Protein 3V49 (pdb70)

Radius of gyration: 17.81 Å; Cα contacts (8 Å, |Δi|>4): 294; chains: 2; bounding box: 49×38×50 Å

Solvent-accessible surface area: 12324 Å² total; per-residue (Å²): 125,147,38,31,84,50,3,126,86,38,59,45,57,120,15,57,1,54,21,70,79,146,112,121,29,47,20,73,41,0,12,60,11,30,14,76,10,6,55,91,27,0,39,55,14,0,77,12,0,25,52,7,37,31,1,147,92,5,74,75,50,2,15,27,16,0,0,12,14,4,8,27,3,6,35,4,0,18,6,0,32,56,0,58,62,73,41,122,4,192,58,0,41,20,0,58,32,0,36,0,67,95,132,24,3,120,50,3,143,11,86,68,10,0,62,101,3,74,94,4,0,44,44,0,25,156,26,145,9,56,75,83,13,8,22,1,0,13,0,0,3,0,0,10,7,22,24,98,145,30,20,148,44,58,133,86,1,73,69,6,23,96,72,1,39,110,22,0,67,129,35,19,72,136,125,92,47,75,135,46,52,86,63,0,1,88,3,9,9,43,0,13,40,6,7,102,72,16,10,59,33,30,56,59,5,34,117,107,17,186,148,54,75,17,116,27,50,138,13,6,31,44,0,8,63,80,25,3,39,69,10,31,77,19,143,2,108,31,51,81,62,42,140,155,70,16,4,75,106,24,7,119,79,7,188

Sequence (255 aa):
PIFLNVLEAIEPGVVCAGHDNNQPDSFAALLSSLNELGERQLVHVVKWAKALPGFRNLHVDDQMAVIQYSWMGLMVFAMGWRSFTNVNSRMLYFAPDLVFNEYRMHKSRMYSQCVRMRHLSQEFGWLQITPQEFLCMKALLLFSIIPVDGLKNQKFFDELRMNYIKELDRIIACTSCSRRFYQLTKLLDSVQPIARELHQFTFDLLIKSSHHMMVVSSVVDDFPEMMAEIISVQVPKILSGKVKPIYFHTQGAFQNLFQSVR

InterPro domains:
  IPR000536 Nuclear hormone receptor, ligand-binding domain [PF00104] (699-878)
  IPR000536 Nuclear hormone receptor, ligand-binding domain [PS51843] (669-900)
  IPR000536 Nuclear hormone receptor, ligand-binding domain [SM00430] (707-871)
  IPR001103 Androgen receptor [PF02166] (6-449)
  IPR001103 Androgen receptor [PR00521] (6-25)
  IPR001103 Androgen receptor [PR00521] (27-45)
  IPR001103 Androgen receptor [PR00521] (169-188)
  IPR001103 Androgen receptor [PR00521] (218-238)
  IPR001103 Androgen receptor [PR00521] (264-284)
  IPR001103 Androgen receptor [PR00521] (301-321)
  IPR001103 Androgen receptor [PR00521] (346-368)
  IPR001103 Androgen receptor [PR00521] (382-401)
  IPR001103 Androgen receptor [PR00521] (432-449)
  IPR001628 Zinc finger, nuclear hormone receptor-type [PF00105] (558-626)
  IPR001628 Zinc finger, nuclear hormone receptor-type [PR00047] (560-576)
  IPR001628 Zinc finger, nuclear hormone receptor-type [PR00047] (576-591)
  IPR001628 Zinc finger, nuclear hormone receptor-type [PR00047] (609-617)
  IPR001628 Zinc finger, nuclear hormone receptor-type [PR00047] (617-625)
  IPR001628 Zinc finger, nuclear hormone receptor-type [PS00031] (560-586)
  IPR001628 Zinc finger, nuclear hormone receptor-type [PS51030] (557-632)

CATH classification: 1.10.565.10

B-factor: mean 19.54, std 14.54, range [3.18, 103.15]

GO terms:
  GO:0045944 positive regulation of transcription by RNA polymerase II (P, IDA)
  GO:0005634 nucleus (C, IDA)
  GO:0005737 cytoplasm (C, IDA)
  GO:0045944 positive regulation of transcription by RNA polymerase II (P, IMP)
  GO:0004879 nuclear receptor activity (F, IDA)
  GO:0001223 transcription coactivator binding (F, IDA)
  GO:0030520 estrogen receptor signaling pathway (P, IDA)
  GO:0030521 androgen receptor signaling pathway (P, IDA)
  GO:0071391 cellular response to estrogen stimulus (P, IDA)
  GO:0071394 cellular response to testosterone stimulus (P, IDA)
  GO:0001223 transcription coactivator binding (F, IPI)
  GO:0001091 RNA polymerase II general transcription initiation factor binding (F, IPI)
  GO:0051117 ATPase binding (F, IDA)
  GO:0032991 protein-containing complex (C, IDA)
  GO:0000978 RNA polymerase II cis-regulatory region sequence-specific DNA binding (F, IDA)
  GO:0001228 DNA-binding transcription activator activity, RNA polymerase II-specific (F, IDA)
  GO:0005497 androgen binding (F, IDA)
  GO:0003682 chromatin binding (F, IDA)
  GO:0003700 DNA-binding transcription factor activity (F, IDA)
  GO:0005634 nucleus (C, EXP)

Nearest PDB structures (foldseek):
  3v4a-assembly1_A  TM=1.003E+00  e=9.088E-35  Homo sapiens
  5vo4-assembly1_A  TM=9.904E-01  e=3.093E-34  Homo sapiens
  2ax6-assembly1_A  TM=9.898E-01  e=1.618E-32  Homo sapiens
  4ofr-assembly1_A  TM=9.897E-01  e=1.544E-32  Homo sapiens
  3vhv-assembly1_A  TM=9.674E-01  e=5.833E-22  Homo sapiens

Secondary structure (DSSP, 8-state):
-HHHHHHHHH----------TTS---HHHHHHHHHHHHHHHHHHHHHHHHTSTTGGGS-HHHHHHHHHHHHHHHHHHHHHHHHHHHHTTSSEEEETTEEE-HHHHHHTT-HHHHHHHHHHHHHHHHTT--HHHHHHHHHHHHTSEEETT--TTHHHHHHHHHHHHHHHHHHHH--HHHHHHHHHHHHHHHHHHHHHHHHHHHHHHHHHHHHH-----HHHHHIIIIIHHHHHTTSEEE--SS--/-HHHHHHHH--

Organism: Homo sapiens (NCBI:txid9606)

Structure (mmCIF, N/CA/C/O backbone):
data_3V49
#
_entry.id   3V49
#
_cell.length_a   54.629
_cell.length_b   67.331
_cell.length_c   69.809
_cell.angle_alpha   90.00
_cell.angle_beta   90.00
_cell.angle_gamma   90.00
#
_symmetry.space_group_name_H-M   'P 21 21 21'
#
loop_
_entity.id
_entity.type
_entity.pdbx_description
1 polymer 'Androgen receptor'
2 polymer 'Androgen receptor, activator peptide'
3 non-polymer 4-[(4R)-4-(4-hydroxyphenyl)-3,4-dimethyl-2,5-dioxoimidazolidin-1-yl]-2-(trifluoromethyl)benzonitrile
4 non-polymer 'SULFATE ION'
5 water water
#
loop_
_atom_site.group_PDB
_atom_site.id
_atom_site.type_symbol
_atom_site.label_atom_id
_atom_site.label_alt_id
_atom_site.label_comp_id
_atom_site.label_asym_id
_atom_site.label_entity_id
_atom_site.label_seq_id
_atom_site.pdbx_PDB_ins_code
_atom_site.Cartn_x
_atom_site.Cartn_y
_atom_site.Cartn_z
_atom_site.occupancy
_atom_site.B_iso_or_equiv
_atom_site.auth_seq_id
_atom_site.auth_comp_id
_atom_site.auth_asym_id
_atom_site.auth_atom_id
_atom_site.pdbx_PDB_model_num
ATOM 1 N N . PRO A 1 18 ? 9.540 26.266 20.564 1.00 37.49 671 PRO A N 1
ATOM 2 C CA . PRO A 1 18 ? 10.043 24.934 20.186 1.00 29.32 671 PRO A CA 1
ATOM 3 C C . PRO A 1 18 ? 11.549 24.830 20.387 1.00 18.92 671 PRO A C 1
ATOM 4 O O . PRO A 1 18 ? 12.314 24.643 19.433 1.00 18.06 671 PRO A O 1
ATOM 8 N N . ILE A 1 19 ? 11.967 24.971 21.634 1.00 17.14 672 ILE A N 1
ATOM 9 C CA . ILE A 1 19 ? 13.370 24.978 22.050 1.00 19.97 672 ILE A CA 1
ATOM 10 C C . ILE A 1 19 ? 14.141 23.760 21.575 1.00 9.92 672 ILE A C 1
ATOM 11 O O . ILE A 1 19 ? 15.274 23.816 21.059 1.00 13.33 672 ILE A O 1
ATOM 17 N N . PHE A 1 20 ? 13.492 22.602 21.755 1.00 14.33 673 PHE A N 1
ATOM 18 C CA . PHE A 1 20 ? 14.170 21.359 21.417 1.00 13.00 673 PHE A CA 1
ATOM 19 C C . PHE A 1 20 ? 14.402 21.242 19.920 1.00 11.95 673 PHE A C 1
ATOM 20 O O . PHE A 1 20 ? 15.505 20.960 19.441 1.00 11.97 673 PHE A O 1
ATOM 28 N N . LEU A 1 21 ? 13.328 21.467 19.162 1.00 10.77 674 LEU A N 1
ATOM 29 C CA . LEU A 1 21 ? 13.463 21.495 17.709 1.00 10.10 674 LEU A CA 1
ATOM 30 C C . LEU A 1 21 ? 14.442 22.564 17.246 1.00 10.22 674 LEU A C 1
ATOM 31 O O . LEU A 1 21 ? 15.161 22.354 16.274 1.00 11.32 674 LEU A O 1
ATOM 36 N N . ASN A 1 22 ? 14.462 23.716 17.914 1.00 10.33 675 ASN A N 1
ATOM 37 C CA . ASN A 1 22 ? 15.421 24.755 17.532 1.00 9.91 675 ASN A CA 1
ATOM 38 C C . ASN A 1 22 ? 16.846 24.208 17.542 1.00 8.75 675 ASN A C 1
ATOM 39 O O . ASN A 1 22 ? 17.638 24.416 16.626 1.00 8.20 675 ASN A O 1
ATOM 44 N N . VAL A 1 23 ? 17.174 23.527 18.646 1.00 9.58 676 VAL A N 1
ATOM 45 C CA . VAL A 1 23 ? 18.496 22.930 18.814 1.00 5.38 676 VAL A CA 1
ATOM 46 C C . VAL A 1 23 ? 18.766 21.891 17.734 1.00 4.57 676 VAL A C 1
ATOM 47 O O . VAL A 1 23 ? 19.827 21.922 17.093 1.00 8.97 676 VAL A O 1
ATOM 51 N N . LEU A 1 24 ? 17.846 20.954 17.500 1.00 9.67 677 LEU A N 1
ATOM 52 C CA . LEU A 1 24 ? 18.113 19.912 16.505 1.00 9.32 677 LEU A CA 1
ATOM 53 C C . LEU A 1 24 ? 18.351 20.484 15.115 1.00 6.67 677 LEU A C 1
ATOM 54 O O . LEU A 1 24 ? 19.196 20.011 14.359 1.00 10.08 677 LEU A O 1
ATOM 59 N N . GLU A 1 25 ? 17.592 21.531 14.760 1.00 8.44 678 GLU A N 1
ATOM 60 C CA . GLU A 1 25 ? 17.835 22.200 13.485 1.00 11.22 678 GLU A CA 1
ATOM 61 C C . GLU A 1 25 ? 19.222 22.825 13.424 1.00 12.62 678 GLU A C 1
ATOM 62 O O . GLU A 1 25 ? 19.908 22.736 12.399 1.00 12.87 678 GLU A O 1
ATOM 68 N N . ALA A 1 26 ? 19.613 23.470 14.530 1.00 10.18 679 ALA A N 1
ATOM 69 C CA . ALA A 1 26 ? 20.879 24.197 14.570 1.00 10.58 679 ALA A CA 1
ATOM 70 C C . ALA A 1 26 ? 22.073 23.257 14.403 1.00 14.48 679 ALA A C 1
ATOM 71 O O . ALA A 1 26 ? 23.087 23.632 13.801 1.00 13.08 679 ALA A O 1
ATOM 73 N N . ILE A 1 27 ? 21.988 22.056 14.971 1.00 8.55 680 ILE A N 1
ATOM 74 C CA . ILE A 1 27 ? 23.175 21.189 14.959 1.00 11.13 680 ILE A CA 1
ATOM 75 C C . ILE A 1 27 ? 23.164 20.228 13.779 1.00 12.60 680 ILE A C 1
ATOM 76 O O . ILE A 1 27 ? 24.094 19.446 13.634 1.00 12.68 680 ILE A O 1
ATOM 81 N N . GLU A 1 28 ? 22.135 20.243 12.940 1.00 11.35 681 GLU A N 1
ATOM 82 C CA . GLU A 1 28 ? 22.028 19.244 11.877 1.00 13.70 681 GLU A CA 1
ATOM 83 C C . GLU A 1 28 ? 23.172 19.374 10.876 1.00 15.30 681 GLU A C 1
ATOM 84 O O . GLU A 1 28 ? 23.353 20.483 10.365 1.00 15.53 681 GLU A O 1
ATOM 90 N N . PRO A 1 29 ? 23.894 18.291 10.601 1.00 15.09 682 PRO A N 1
ATOM 91 C CA . PRO A 1 29 ? 25.029 18.420 9.686 1.00 17.74 682 PRO A CA 1
ATOM 92 C C . PRO A 1 29 ? 24.559 18.702 8.249 1.00 21.62 682 PRO A C 1
ATOM 93 O O . PRO A 1 29 ? 23.474 18.343 7.787 1.00 17.15 682 PRO A O 1
ATOM 97 N N . GLY A 1 30 ? 25.443 19.392 7.534 1.00 22.75 683 GLY A N 1
ATOM 98 C CA . GLY A 1 30 ? 25.221 19.767 6.150 1.00 16.12 683 GLY A CA 1
ATOM 99 C C . GLY A 1 30 ? 25.562 18.602 5.238 1.00 21.55 683 GLY A C 1
ATOM 100 O O . GLY A 1 30 ? 25.852 17.500 5.696 1.00 20.24 683 GLY A O 1
ATOM 101 N N . VAL A 1 31 ? 25.507 18.878 3.946 1.00 18.33 684 VAL A N 1
ATOM 102 C CA . VAL A 1 31 ? 25.688 17.854 2.925 1.00 17.99 684 VAL A CA 1
ATOM 103 C C . VAL A 1 31 ? 27.084 17.258 2.954 1.00 13.42 684 VAL A C 1
ATOM 104 O O . VAL A 1 31 ? 28.073 17.921 3.265 1.00 18.20 684 VAL A O 1
ATOM 108 N N . VAL A 1 32 ? 27.201 15.986 2.627 1.00 13.39 685 VAL A N 1
ATOM 109 C CA . VAL A 1 32 ? 28.478 15.276 2.630 1.00 13.08 685 VAL A CA 1
ATOM 110 C C . VAL A 1 32 ? 28.625 14.581 1.281 1.00 10.07 685 VAL A C 1
ATOM 111 O O . VAL A 1 32 ? 27.690 13.912 0.844 1.00 10.31 685 VAL A O 1
ATOM 115 N N . CYS A 1 33 ? 29.753 14.774 0.607 1.00 11.99 686 CYS A N 1
ATOM 116 C CA . CYS A 1 33 ? 30.023 14.064 -0.634 1.00 9.78 686 CYS A CA 1
ATOM 117 C C . CYS A 1 33 ? 30.905 12.854 -0.374 1.00 14.69 686 CYS A C 1
ATOM 118 O O . CYS A 1 33 ? 31.629 12.819 0.625 1.00 15.66 686 CYS A O 1
ATOM 121 N N . ALA A 1 34 ? 30.842 11.878 -1.277 1.00 13.47 687 ALA A N 1
ATOM 122 C CA . ALA A 1 34 ? 31.551 10.611 -1.192 1.00 11.63 687 ALA A CA 1
ATOM 123 C C . ALA A 1 34 ? 32.917 10.646 -1.871 1.00 11.77 687 ALA A C 1
ATOM 124 O O . ALA A 1 34 ? 33.805 9.865 -1.510 1.00 12.74 687 ALA A O 1
ATOM 126 N N . GLY A 1 35 ? 33.110 11.546 -2.839 1.00 13.54 688 GLY A N 1
ATOM 127 C CA . GLY A 1 35 ? 34.389 11.602 -3.546 1.00 13.90 688 GLY A CA 1
ATOM 128 C C . GLY A 1 35 ? 34.475 10.627 -4.706 1.00 12.79 688 GLY A C 1
ATOM 129 O O . GLY A 1 35 ? 35.545 10.351 -5.255 1.00 18.34 688 GLY A O 1
ATOM 130 N N . HIS A 1 36 ? 33.348 10.079 -5.116 1.00 8.64 689 HIS A N 1
ATOM 131 C CA . HIS A 1 36 ? 33.236 9.138 -6.206 1.00 10.22 689 HIS A CA 1
ATOM 132 C C . HIS A 1 36 ? 33.476 9.750 -7.589 1.00 15.65 689 HIS A C 1
ATOM 133 O O . HIS A 1 36 ? 33.052 10.870 -7.864 1.00 16.34 689 HIS A O 1
ATOM 140 N N . ASP A 1 37 ? 34.151 8.976 -8.440 1.00 11.66 690 ASP A N 1
ATOM 141 C CA . ASP A 1 37 ? 34.414 9.395 -9.811 1.00 12.52 690 ASP A CA 1
ATOM 142 C C . ASP A 1 37 ? 33.335 8.853 -10.741 1.00 12.92 690 ASP A C 1
ATOM 143 O O . ASP A 1 37 ? 33.360 7.684 -11.130 1.00 12.82 690 ASP A O 1
ATOM 148 N N . ASN A 1 38 ? 32.384 9.730 -11.060 1.00 13.09 691 ASN A N 1
ATOM 149 C CA . ASN A 1 38 ? 31.273 9.317 -11.923 1.00 12.62 691 ASN A CA 1
ATOM 150 C C . ASN A 1 38 ? 31.667 9.274 -13.390 1.00 21.05 691 ASN A C 1
ATOM 151 O O . ASN A 1 38 ? 30.850 8.932 -14.249 1.00 21.32 691 ASN A O 1
ATOM 156 N N . ASN A 1 39 ? 32.916 9.605 -13.698 1.00 12.78 692 ASN A N 1
ATOM 157 C CA . ASN A 1 39 ? 33.349 9.573 -15.094 1.00 19.07 692 ASN A CA 1
ATOM 158 C C . ASN A 1 39 ? 33.807 8.185 -15.491 1.00 16.16 692 ASN A C 1
ATOM 159 O O . ASN A 1 39 ? 34.073 7.872 -16.642 1.00 23.72 692 ASN A O 1
ATOM 164 N N . GLN A 1 40 ? 33.935 7.296 -14.518 1.00 14.40 693 GLN A N 1
ATOM 165 C CA . GLN A 1 40 ? 34.346 5.932 -14.802 1.00 16.44 693 GLN A CA 1
ATOM 166 C C . GLN A 1 40 ? 33.138 5.016 -14.713 1.00 13.80 693 GLN A C 1
ATOM 167 O O . GLN A 1 40 ? 32.207 5.279 -13.957 1.00 14.76 693 GLN A O 1
ATOM 173 N N . PRO A 1 41 ? 33.145 3.918 -15.450 1.00 17.15 694 PRO A N 1
ATOM 174 C CA . PRO A 1 41 ? 32.028 2.974 -15.330 1.00 20.32 694 PRO A CA 1
ATOM 175 C C . PRO A 1 41 ? 31.996 2.404 -13.918 1.00 17.82 694 PRO A C 1
ATOM 176 O O . PRO A 1 41 ? 33.015 2.269 -13.237 1.00 20.10 694 PRO A O 1
ATOM 180 N N . ASP A 1 42 ? 30.797 2.056 -13.459 1.00 20.34 695 ASP A N 1
ATOM 181 C CA . ASP A 1 42 ? 30.651 1.407 -12.161 1.00 21.96 695 ASP A CA 1
ATOM 182 C C . ASP A 1 42 ? 31.326 0.041 -12.108 1.00 22.77 695 ASP A C 1
ATOM 183 O O . ASP A 1 42 ? 31.248 -0.779 -13.022 1.00 21.87 695 ASP A O 1
ATOM 188 N N . SER A 1 43 ? 31.984 -0.218 -10.993 1.00 19.64 696 SER A N 1
ATOM 189 C CA . SER A 1 43 ? 32.562 -1.505 -10.650 1.00 19.82 696 SER A CA 1
ATOM 190 C C . SER A 1 43 ? 32.289 -1.703 -9.151 1.00 19.71 696 SER A C 1
ATOM 191 O O . SER A 1 43 ? 32.139 -0.686 -8.480 1.00 18.89 696 SER A O 1
ATOM 194 N N . PHE A 1 44 ? 32.238 -2.936 -8.698 1.00 15.00 697 PHE A N 1
ATOM 195 C CA . PHE A 1 44 ? 32.033 -3.225 -7.283 1.00 17.45 697 PHE A CA 1
ATOM 196 C C . PHE A 1 44 ? 33.144 -2.590 -6.469 1.00 18.10 697 PHE A C 1
ATOM 197 O O . PHE A 1 44 ? 32.954 -1.940 -5.442 1.00 14.90 697 PHE A O 1
ATOM 205 N N . ALA A 1 45 ? 34.405 -2.784 -6.918 1.00 14.70 698 ALA A N 1
ATOM 206 C CA . ALA A 1 45 ? 35.505 -2.253 -6.134 1.00 18.27 698 ALA A CA 1
ATOM 207 C C . ALA A 1 45 ? 35.429 -0.745 -5.968 1.00 14.85 698 ALA A C 1
ATOM 208 O O . ALA A 1 45 ? 35.704 -0.206 -4.884 1.00 14.39 698 ALA A O 1
ATOM 210 N N . ALA A 1 46 ? 35.059 -0.017 -7.014 1.00 16.29 699 ALA A N 1
ATOM 211 C CA . ALA A 1 46 ? 34.989 1.441 -6.865 1.00 13.54 699 ALA A CA 1
ATOM 212 C C . ALA A 1 46 ? 33.812 1.869 -5.996 1.00 12.61 699 ALA A C 1
ATOM 213 O O . ALA A 1 46 ? 33.942 2.832 -5.224 1.00 13.32 699 ALA A O 1
ATOM 215 N N . LEU A 1 47 ? 32.703 1.158 -6.188 1.00 11.61 700 LEU A N 1
ATOM 216 C CA . LEU A 1 47 ? 31.525 1.545 -5.387 1.00 16.63 70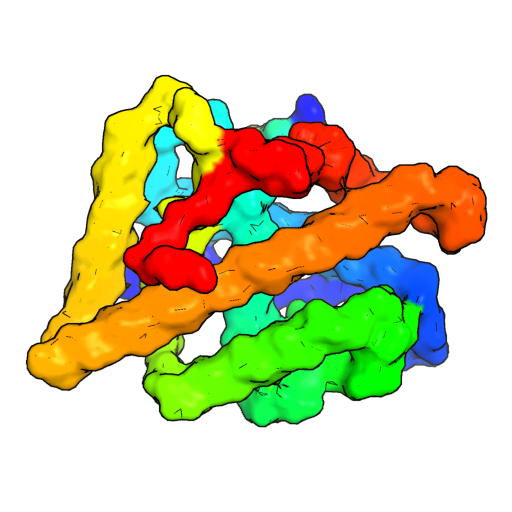0 LEU A CA 1
ATOM 217 C C . LEU A 1 47 ? 31.809 1.272 -3.917 1.00 20.53 700 LEU A C 1
ATOM 218 O O . LEU A 1 47 ? 31.469 2.085 -3.050 1.00 9.91 700 LEU A O 1
ATOM 223 N N . LEU A 1 48 ? 32.453 0.139 -3.619 1.00 13.04 701 LEU A N 1
ATOM 224 C CA . LEU A 1 48 ? 32.731 -0.122 -2.195 1.00 13.12 701 LEU A CA 1
ATOM 225 C C . LEU A 1 48 ? 33.741 0.882 -1.666 1.00 11.82 701 LEU A C 1
ATOM 226 O O . LEU A 1 48 ? 33.648 1.280 -0.507 1.00 12.49 701 LEU A O 1
ATOM 231 N N . SER A 1 49 ? 34.708 1.315 -2.476 1.00 10.81 702 SER A N 1
ATOM 232 C CA . SER A 1 49 ? 35.679 2.245 -1.882 1.00 14.29 702 SER A CA 1
ATOM 233 C C . SER A 1 49 ? 34.971 3.544 -1.539 1.00 13.17 702 SER A C 1
ATOM 234 O O . SER A 1 49 ? 35.267 4.189 -0.534 1.00 13.55 702 SER A O 1
ATOM 237 N N . SER A 1 50 ? 34.025 3.890 -2.424 1.00 9.79 703 SER A N 1
ATOM 238 C CA . SER A 1 50 ? 33.310 5.145 -2.162 1.00 10.23 703 SER A CA 1
ATOM 239 C C . SER A 1 50 ? 32.377 5.033 -0.972 1.00 9.51 703 SER A C 1
ATOM 240 O O . SER A 1 50 ? 32.187 5.993 -0.211 1.00 12.01 703 SER A O 1
ATOM 243 N N . LEU A 1 51 ? 31.801 3.853 -0.806 1.00 8.84 704 LEU A N 1
ATOM 244 C CA . LEU A 1 51 ? 30.899 3.709 0.358 1.00 11.30 704 LEU A CA 1
ATOM 245 C C . LEU A 1 51 ? 31.707 3.748 1.647 1.00 14.95 704 LEU A C 1
ATOM 246 O O . LEU A 1 51 ? 31.272 4.322 2.657 1.00 11.85 704 LEU A O 1
ATOM 251 N N . ASN A 1 52 ? 32.883 3.128 1.606 1.00 9.09 705 ASN A N 1
ATOM 252 C CA . ASN A 1 52 ? 33.790 3.203 2.736 1.00 8.66 705 ASN A CA 1
ATOM 253 C C . ASN A 1 52 ? 34.163 4.652 3.070 1.00 13.05 705 ASN A C 1
ATOM 254 O O . ASN A 1 52 ? 34.144 5.122 4.217 1.00 11.94 705 ASN A O 1
ATOM 259 N N . GLU A 1 53 ? 34.566 5.411 2.045 1.00 10.35 706 GLU A N 1
ATOM 260 C CA . GLU A 1 53 ? 34.906 6.837 2.221 1.00 9.48 706 GLU A CA 1
ATOM 261 C C . GLU A 1 53 ? 33.701 7.610 2.749 1.00 10.79 706 GLU A C 1
ATOM 262 O O . GLU A 1 53 ? 33.777 8.367 3.717 1.00 12.13 706 GLU A O 1
ATOM 268 N N . LEU A 1 54 ? 32.528 7.417 2.127 1.00 7.06 707 LEU A N 1
ATOM 269 C CA . LEU A 1 54 ? 31.339 8.152 2.564 1.00 8.75 707 LEU A CA 1
ATOM 270 C C . LEU A 1 54 ? 30.994 7.821 4.012 1.00 18.11 707 LEU A C 1
ATOM 271 O O . LEU A 1 54 ? 30.704 8.714 4.806 1.00 13.78 707 LEU A O 1
ATOM 276 N N . GLY A 1 55 ? 31.042 6.527 4.302 1.00 9.35 708 GLY A N 1
ATOM 277 C CA . GLY A 1 55 ? 30.765 6.003 5.623 1.00 9.11 708 GLY A CA 1
ATOM 278 C C . GLY A 1 55 ? 31.633 6.641 6.706 1.00 12.24 708 GLY A C 1
ATOM 279 O O . GLY A 1 55 ? 31.162 7.068 7.773 1.00 13.18 708 GLY A O 1
ATOM 280 N N . GLU A 1 56 ? 32.935 6.731 6.442 1.00 10.87 709 GLU A N 1
ATOM 281 C CA . GLU A 1 56 ? 33.821 7.396 7.394 1.00 13.41 709 GLU A CA 1
ATOM 282 C C . GLU A 1 56 ? 33.515 8.885 7.500 1.00 9.88 709 GLU A C 1
ATOM 283 O O . GLU A 1 56 ? 33.510 9.437 8.605 1.00 13.99 709 GLU A O 1
ATOM 289 N N . ARG A 1 57 ? 33.250 9.542 6.369 1.00 9.61 710 ARG A N 1
ATOM 290 C CA . ARG A 1 57 ? 32.981 10.984 6.414 1.00 13.29 710 ARG A CA 1
ATOM 291 C C . ARG A 1 57 ? 31.698 11.262 7.198 1.00 10.74 710 ARG A C 1
ATOM 292 O O . ARG A 1 57 ? 31.586 12.234 7.953 1.00 13.09 710 ARG A O 1
ATOM 300 N N . GLN A 1 58 ? 30.694 10.403 7.016 1.00 10.97 711 GLN A N 1
ATOM 301 C CA . GLN A 1 58 ? 29.448 10.604 7.761 1.00 8.73 711 GLN A CA 1
ATOM 302 C C . GLN A 1 58 ? 29.673 10.322 9.241 1.00 15.65 711 GLN A C 1
ATOM 303 O O . GLN A 1 58 ? 29.082 10.996 10.097 1.00 12.24 711 GLN A O 1
ATOM 309 N N . LEU A 1 59 ? 30.532 9.344 9.564 1.00 10.50 712 LEU A N 1
ATOM 310 C CA . LEU A 1 59 ? 30.747 9.030 10.980 1.00 8.00 712 LEU A CA 1
ATOM 311 C C . LEU A 1 59 ? 31.305 10.254 11.686 1.00 7.71 712 LEU A C 1
ATOM 312 O O . LEU A 1 59 ? 30.982 10.554 12.828 1.00 10.70 712 LEU A O 1
ATOM 317 N N . VAL A 1 60 ? 32.212 10.979 11.018 1.00 10.50 713 VAL A N 1
ATOM 318 C CA . VAL A 1 60 ? 32.778 12.179 11.632 1.00 10.31 713 VAL A CA 1
ATOM 319 C C . VAL A 1 60 ? 31.673 13.157 11.977 1.00 9.59 713 VAL A C 1
ATOM 320 O O . VAL A 1 60 ? 31.615 13.672 13.099 1.00 12.33 713 VAL A O 1
ATOM 324 N N . HIS A 1 61 ? 30.783 13.393 10.998 1.00 10.08 714 HIS A N 1
ATOM 325 C CA . HIS A 1 61 ? 29.674 14.282 11.279 1.00 13.37 714 HIS A CA 1
ATOM 326 C C . HIS A 1 61 ? 28.713 13.715 12.319 1.00 12.33 714 HIS A C 1
ATOM 327 O O . HIS A 1 61 ? 28.109 14.508 13.020 1.00 12.42 714 HIS A O 1
ATOM 334 N N . VAL A 1 62 ? 28.525 12.412 12.448 1.00 9.92 715 VAL A N 1
ATOM 335 C CA . VAL A 1 62 ? 27.654 11.889 13.510 1.00 8.98 715 VAL A CA 1
ATOM 336 C C . VAL A 1 62 ? 28.238 12.193 14.886 1.00 9.36 715 VAL A C 1
ATOM 337 O O . VAL A 1 62 ? 27.512 12.521 15.834 1.00 12.48 715 VAL A O 1
ATOM 341 N N . VAL A 1 63 ? 29.568 12.060 14.995 1.00 10.05 716 VAL A N 1
ATOM 342 C CA . VAL A 1 63 ? 30.241 12.390 16.245 1.00 7.56 716 VAL A CA 1
ATOM 343 C C . VAL A 1 63 ? 30.057 13.862 16.590 1.00 9.45 716 VAL A C 1
ATOM 344 O O . VAL A 1 63 ? 29.717 14.167 17.736 1.00 8.14 716 VAL A O 1
ATOM 348 N N . LYS A 1 64 ? 30.255 14.766 15.626 1.00 9.43 717 LYS A N 1
ATOM 349 C CA . LYS A 1 64 ? 30.082 16.193 15.929 1.00 13.67 717 LYS A CA 1
ATOM 350 C C . LYS A 1 64 ? 28.669 16.553 16.357 1.00 9.26 717 LYS A C 1
ATOM 351 O O . LYS A 1 64 ? 28.420 17.319 17.296 1.00 11.56 717 LYS A O 1
ATOM 357 N N . TRP A 1 65 ? 27.706 16.008 15.621 1.00 14.53 718 TRP A N 1
ATOM 358 C CA . TRP A 1 65 ? 26.271 16.123 15.869 1.00 10.48 718 TRP A CA 1
ATOM 359 C C . TRP A 1 65 ? 25.931 15.578 17.240 1.00 10.27 718 TRP A C 1
ATOM 360 O O . TRP A 1 65 ? 25.377 16.251 18.116 1.00 9.49 718 TRP A O 1
ATOM 371 N N . ALA A 1 66 ? 26.264 14.295 17.468 1.00 9.54 719 ALA A N 1
ATOM 372 C CA . ALA A 1 66 ? 25.885 13.664 18.724 1.00 7.31 719 ALA A CA 1
ATOM 373 C C . ALA A 1 66 ? 26.454 14.376 19.944 1.00 9.12 719 ALA A C 1
ATOM 374 O O . ALA A 1 66 ? 25.723 14.517 20.931 1.00 11.79 719 ALA A O 1
ATOM 376 N N . LYS A 1 67 ? 27.697 14.834 19.898 1.00 7.49 720 LYS A N 1
ATOM 377 C CA . LYS A 1 67 ? 28.251 15.504 21.093 1.00 11.23 720 LYS A CA 1
ATOM 378 C C . LYS A 1 67 ? 27.521 16.795 21.405 1.00 7.34 720 LYS A C 1
ATOM 379 O O . LYS A 1 67 ? 27.552 17.273 22.549 1.00 12.85 720 LYS A O 1
ATOM 385 N N . ALA A 1 68 ? 26.831 17.372 20.409 1.00 7.21 721 ALA A N 1
ATOM 386 C CA . ALA A 1 68 ? 26.087 18.602 20.680 1.00 9.23 721 ALA A CA 1
ATOM 387 C C . ALA A 1 68 ? 24.609 18.373 20.965 1.00 12.07 721 ALA A C 1
ATOM 388 O O . ALA A 1 68 ? 23.806 19.314 21.111 1.00 10.27 721 ALA A O 1
ATOM 390 N N . LEU A 1 69 ? 24.162 17.122 21.079 1.00 9.52 722 LEU A N 1
ATOM 391 C CA . LEU A 1 69 ? 22.757 16.888 21.380 1.00 9.25 722 LEU A CA 1
ATOM 392 C C . LEU A 1 69 ? 22.390 17.195 22.834 1.00 6.05 722 LEU A C 1
ATOM 393 O O . LEU A 1 69 ? 23.186 16.888 23.725 1.00 8.35 722 LEU A O 1
ATOM 398 N N . PRO A 1 70 ? 21.184 17.719 23.057 1.00 10.58 723 PRO A N 1
ATOM 399 C CA . PRO A 1 70 ? 20.705 17.944 24.431 1.00 10.16 723 PRO A CA 1
ATOM 400 C C . PRO A 1 70 ? 20.901 16.693 25.291 1.00 13.74 723 PRO A C 1
ATOM 401 O O . PRO A 1 70 ? 20.476 15.593 24.943 1.00 11.96 723 PRO A O 1
ATOM 405 N N . GLY A 1 71 ? 21.629 16.868 26.387 1.00 10.66 724 GLY A N 1
ATOM 406 C CA . GLY A 1 71 ? 21.780 15.777 27.331 1.00 14.04 724 GLY A CA 1
ATOM 407 C C . GLY A 1 71 ? 22.858 14.771 27.084 1.00 13.88 724 GLY A C 1
ATOM 408 O O . GLY A 1 71 ? 23.109 13.947 27.985 1.00 12.35 724 GLY A O 1
ATOM 409 N N . PHE A 1 72 ? 23.527 14.819 25.919 1.00 10.15 725 PHE A N 1
ATOM 410 C CA . PHE A 1 72 ? 24.366 13.683 25.552 1.00 8.88 725 PHE A CA 1
ATOM 411 C C . PHE A 1 72 ? 25.535 13.530 26.508 1.00 15.93 725 PHE A C 1
ATOM 412 O O . PHE A 1 72 ? 26.038 12.431 26.769 1.00 13.74 725 PHE A O 1
ATOM 420 N N . ARG A 1 73 ? 25.995 14.659 27.046 1.00 15.61 726 ARG A N 1
ATOM 421 C CA . ARG A 1 73 ? 27.124 14.586 27.971 1.00 14.84 726 ARG A CA 1
ATOM 422 C C . ARG A 1 73 ? 26.703 14.035 29.326 1.00 16.29 726 ARG A C 1
ATOM 423 O O . ARG A 1 73 ? 27.596 13.799 30.142 1.00 24.07 726 ARG A O 1
ATOM 431 N N . ASN A 1 74 ? 25.417 13.821 29.592 1.00 15.31 727 ASN A N 1
ATOM 432 C CA . ASN A 1 74 ? 25.002 13.152 30.829 1.00 22.23 727 ASN A CA 1
ATOM 433 C C . ASN A 1 74 ? 25.548 11.725 30.840 1.00 23.14 727 ASN A C 1
ATOM 434 O O . ASN A 1 74 ? 25.744 11.078 31.869 1.00 19.37 727 ASN A O 1
ATOM 439 N N . LEU A 1 75 ? 25.789 11.200 29.633 1.00 16.91 728 LEU A N 1
ATOM 440 C CA . LEU A 1 75 ? 26.194 9.805 29.533 1.00 13.45 728 LEU A CA 1
ATOM 441 C C . LEU A 1 75 ? 27.650 9.607 29.951 1.00 12.49 728 LEU A C 1
ATOM 442 O O . LEU A 1 75 ? 28.490 10.464 29.693 1.00 15.73 728 LEU A O 1
ATOM 447 N N . HIS A 1 76 ? 27.906 8.473 30.588 1.00 11.96 729 HIS A N 1
ATOM 448 C CA . HIS A 1 76 ? 29.282 8.055 30.832 1.00 12.70 729 HIS A CA 1
ATOM 449 C C . HIS A 1 76 ? 30.007 8.125 29.495 1.00 14.27 729 HIS A C 1
ATOM 450 O O . HIS A 1 76 ? 29.399 7.742 28.475 1.00 12.75 729 HIS A O 1
ATOM 457 N N . VAL A 1 77 ? 31.237 8.615 29.458 1.00 16.72 730 VAL A N 1
ATOM 458 C CA . VAL A 1 77 ? 31.986 8.767 28.216 1.00 12.09 730 VAL A CA 1
ATOM 459 C C . VAL A 1 77 ? 32.148 7.457 27.467 1.00 11.84 730 VAL A C 1
ATOM 460 O O . VAL A 1 77 ? 32.154 7.404 26.231 1.00 15.24 730 VAL A O 1
ATOM 464 N N . ASP A 1 78 ? 32.271 6.335 28.199 1.00 11.82 731 ASP A N 1
ATOM 465 C CA . ASP A 1 78 ? 32.367 5.069 27.479 1.00 10.08 731 ASP A CA 1
ATOM 466 C C . ASP A 1 78 ? 31.083 4.747 26.716 1.00 11.85 731 ASP A C 1
ATO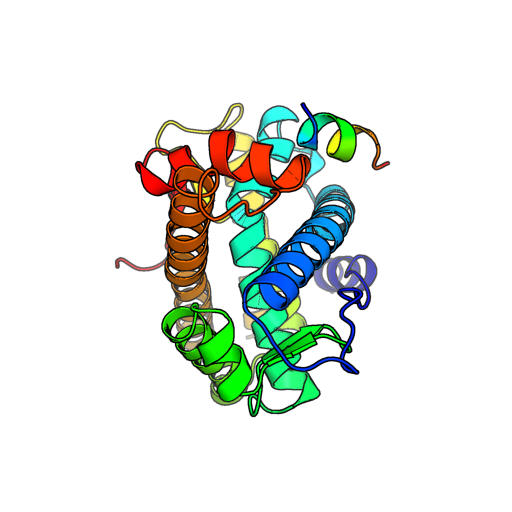M 467 O O . ASP A 1 78 ? 31.073 4.147 25.637 1.00 13.31 731 ASP A O 1
ATOM 472 N N . ASP A 1 79 ? 29.966 5.134 27.312 1.00 10.18 732 ASP A N 1
ATOM 473 C CA . ASP A 1 79 ? 28.655 4.886 26.725 1.00 9.50 732 ASP A CA 1
ATOM 474 C C . ASP A 1 79 ? 28.439 5.854 25.547 1.00 13.81 732 ASP A C 1
ATOM 475 O O . ASP A 1 79 ? 27.843 5.475 24.537 1.00 11.18 732 ASP A O 1
ATOM 480 N N . GLN A 1 80 ? 28.918 7.091 25.705 1.00 9.91 733 GLN A N 1
ATOM 481 C CA . GLN A 1 80 ? 28.844 8.039 24.601 1.00 7.89 733 GLN A CA 1
ATOM 482 C C . GLN A 1 80 ? 29.476 7.418 23.366 1.00 7.54 733 GLN A C 1
ATOM 483 O O . GLN A 1 80 ? 28.899 7.429 22.284 1.00 13.29 733 GLN A O 1
ATOM 489 N N . MET A 1 81 ? 30.686 6.886 23.556 1.00 10.16 734 MET A N 1
ATOM 490 C CA . MET A 1 81 ? 31.422 6.329 22.435 1.00 7.67 734 MET A CA 1
ATOM 491 C C . MET A 1 81 ? 30.738 5.085 21.887 1.00 9.87 734 MET A C 1
ATOM 492 O O . MET A 1 81 ? 30.631 4.858 20.681 1.00 9.98 734 MET A O 1
ATOM 497 N N . ALA A 1 82 ? 30.225 4.228 22.774 1.00 9.69 735 ALA A N 1
ATOM 498 C CA . ALA A 1 82 ? 29.556 3.003 22.341 1.00 6.35 735 ALA A CA 1
ATOM 499 C C . ALA A 1 82 ? 28.309 3.245 21.494 1.00 7.90 735 ALA A C 1
ATOM 500 O O . ALA A 1 82 ? 28.147 2.644 20.434 1.00 8.58 735 ALA A O 1
ATOM 502 N N . VAL A 1 83 ? 27.407 4.086 21.982 1.00 8.45 736 VAL A N 1
ATOM 503 C CA . VAL A 1 83 ? 26.116 4.353 21.361 1.00 6.97 736 VAL A CA 1
ATOM 504 C C . VAL A 1 83 ? 26.294 4.920 19.969 1.00 8.04 736 VAL A C 1
ATOM 505 O O . VAL A 1 83 ? 25.560 4.574 19.045 1.00 9.69 736 VAL A O 1
ATOM 509 N N . ILE A 1 84 ? 27.276 5.801 19.749 1.00 8.52 737 ILE A N 1
ATOM 510 C CA . ILE A 1 84 ? 27.554 6.285 18.408 1.00 8.65 737 ILE A CA 1
ATOM 511 C C . ILE A 1 84 ? 27.967 5.117 17.512 1.00 7.11 737 ILE A C 1
ATOM 512 O O . ILE A 1 84 ? 27.451 4.995 16.420 1.00 11.16 737 ILE A O 1
ATOM 517 N N . GLN A 1 85 ? 28.898 4.249 17.946 1.00 7.55 738 GLN A N 1
ATOM 518 C CA . GLN A 1 85 ? 29.314 3.190 17.018 1.00 9.11 738 GLN A CA 1
ATOM 519 C C . GLN A 1 85 ? 28.201 2.182 16.762 1.00 10.20 738 GLN A C 1
ATOM 520 O O . GLN A 1 85 ? 28.052 1.667 15.649 1.00 13.15 738 GLN A O 1
ATOM 526 N N . TYR A 1 86 ? 27.387 1.856 17.773 1.00 6.06 739 TYR A N 1
ATOM 527 C CA . TYR A 1 86 ? 26.328 0.872 17.512 1.00 5.76 739 TYR A CA 1
ATOM 528 C C . TYR A 1 86 ? 25.251 1.438 16.597 1.00 8.93 739 TYR A C 1
ATOM 529 O O . TYR A 1 86 ? 24.681 0.739 15.730 1.00 10.72 739 TYR A O 1
ATOM 538 N N . SER A 1 87 ? 24.898 2.725 16.777 1.00 5.87 740 SER A N 1
ATOM 539 C CA . SER A 1 87 ? 23.780 3.244 16.000 1.00 4.15 740 SER A CA 1
ATOM 540 C C . SER A 1 87 ? 24.210 3.930 14.714 1.00 7.55 740 SER A C 1
ATOM 541 O O . SER A 1 87 ? 23.318 4.340 13.962 1.00 10.08 740 SER A O 1
ATOM 544 N N . TRP A 1 88 ? 25.497 4.091 14.402 1.00 7.93 741 TRP A N 1
ATOM 545 C CA . TRP A 1 88 ? 25.842 4.884 13.203 1.00 10.18 741 TRP A CA 1
ATOM 546 C C . TRP A 1 88 ? 25.222 4.345 11.921 1.00 7.40 741 TRP A C 1
ATOM 547 O O . TRP A 1 88 ? 24.675 5.148 11.145 1.00 10.28 741 TRP A O 1
ATOM 558 N N . MET A 1 89 ? 25.268 3.040 11.667 1.00 6.55 742 MET A N 1
ATOM 559 C CA . MET A 1 89 ? 24.666 2.563 10.405 1.00 6.94 742 MET A CA 1
ATOM 560 C C . MET A 1 89 ? 23.180 2.877 10.376 1.00 4.30 742 MET A C 1
ATOM 561 O O . MET A 1 89 ? 22.644 3.293 9.347 1.00 8.86 742 MET A O 1
ATOM 566 N N . GLY A 1 90 ? 22.415 2.700 11.476 1.00 9.29 743 GLY A N 1
ATOM 567 C CA . GLY A 1 90 ? 20.996 3.034 11.386 1.00 13.12 743 GLY A CA 1
ATOM 568 C C . GLY A 1 90 ? 20.747 4.518 11.148 1.00 5.66 743 GLY A C 1
ATOM 569 O O . GLY A 1 90 ? 19.831 4.883 10.407 1.00 8.30 743 GLY A O 1
ATOM 570 N N . LEU A 1 91 ? 21.594 5.349 11.765 1.00 6.24 744 LEU A N 1
ATOM 571 C CA . LEU A 1 91 ? 21.488 6.792 11.526 1.00 9.13 744 LEU A CA 1
ATOM 572 C C . LEU A 1 91 ? 21.710 7.106 10.062 1.00 11.33 744 LEU A C 1
ATOM 573 O O . LEU A 1 91 ? 20.996 7.921 9.452 1.00 12.83 744 LEU A O 1
ATOM 578 N N . MET A 1 92 ? 22.695 6.428 9.462 1.00 7.98 745 MET A N 1
ATOM 579 C CA . MET A 1 92 ? 22.994 6.751 8.065 1.00 10.71 745 MET A CA 1
ATOM 580 C C . MET A 1 92 ? 21.869 6.264 7.151 1.00 8.67 745 MET A C 1
ATOM 581 O O . MET A 1 92 ? 21.476 6.957 6.214 1.00 8.59 745 MET A O 1
ATOM 586 N N . VAL A 1 93 ? 21.324 5.084 7.448 1.00 6.95 746 VAL A N 1
ATOM 587 C CA . VAL A 1 93 ? 20.188 4.557 6.666 1.00 7.63 746 VAL A CA 1
ATOM 588 C C . VAL A 1 93 ? 18.988 5.482 6.689 1.00 7.08 746 VAL A C 1
ATOM 589 O O . VAL A 1 93 ? 18.419 5.789 5.631 1.00 8.48 746 VAL A O 1
ATOM 593 N N . PHE A 1 94 ? 18.615 5.895 7.897 1.00 7.72 747 PHE A N 1
ATOM 594 C CA . PHE A 1 94 ? 17.463 6.769 8.087 1.00 8.08 747 PHE A CA 1
ATOM 595 C C . PHE A 1 94 ? 17.641 8.084 7.343 1.00 7.25 747 PHE A C 1
ATOM 596 O O . PHE A 1 94 ? 16.744 8.556 6.630 1.00 9.03 747 PHE A O 1
ATOM 604 N N . ALA A 1 95 ? 18.820 8.683 7.528 1.00 6.27 748 ALA A N 1
ATOM 605 C CA . ALA A 1 95 ? 19.056 9.969 6.830 1.00 9.98 748 ALA A CA 1
ATOM 606 C C . ALA A 1 95 ? 19.110 9.819 5.318 1.00 11.06 748 ALA A C 1
ATOM 607 O O . ALA A 1 95 ? 18.576 10.674 4.583 1.00 9.72 748 ALA A O 1
ATOM 609 N N . MET A 1 96 ? 19.716 8.739 4.820 1.00 11.46 749 MET A N 1
ATOM 610 C CA . MET A 1 96 ? 19.800 8.513 3.381 1.00 9.36 749 MET A CA 1
ATOM 611 C C . MET A 1 96 ? 18.405 8.327 2.817 1.00 7.12 749 MET A C 1
ATOM 612 O O . MET A 1 96 ? 18.053 8.853 1.767 1.00 8.71 749 MET A O 1
ATOM 617 N N . GLY A 1 97 ? 17.555 7.602 3.543 1.00 8.68 750 GLY A N 1
ATOM 618 C CA . GLY A 1 97 ? 16.170 7.450 3.121 1.00 10.49 750 GLY A CA 1
ATOM 619 C C . GLY A 1 97 ? 15.451 8.789 3.001 1.00 10.15 750 GLY A C 1
ATOM 620 O O . GLY A 1 97 ? 14.693 9.006 2.041 1.00 8.23 750 GLY A O 1
ATOM 621 N N . TRP A 1 98 ? 15.672 9.652 3.980 1.00 6.82 751 TRP A N 1
ATOM 622 C CA . TRP A 1 98 ? 15.076 10.982 3.993 1.00 8.95 751 TRP A CA 1
ATOM 623 C C . TRP A 1 98 ? 15.564 11.815 2.814 1.00 13.78 751 TRP A C 1
ATOM 624 O O . TRP A 1 98 ? 14.747 12.480 2.175 1.00 11.80 751 TRP A O 1
ATOM 635 N N . ARG A 1 99 ? 16.876 11.771 2.540 1.00 9.30 752 ARG A N 1
ATOM 636 C CA . ARG A 1 99 ? 17.397 12.531 1.398 1.00 9.70 752 ARG A CA 1
ATOM 637 C C . ARG A 1 99 ? 16.837 12.016 0.076 1.00 11.15 752 ARG A C 1
ATOM 638 O O . ARG A 1 99 ? 16.589 12.824 -0.827 1.00 14.33 752 ARG A O 1
ATOM 646 N N . SER A 1 100 ? 16.705 10.687 0.020 1.00 10.80 753 SER A N 1
ATOM 647 C CA . SER A 1 100 ? 16.147 10.096 -1.198 1.00 9.61 753 SER A CA 1
ATOM 648 C C . SER A 1 100 ? 14.728 10.615 -1.425 1.00 14.06 753 SER A C 1
ATOM 649 O O . SER A 1 100 ? 14.326 10.957 -2.539 1.00 12.09 753 SER A O 1
ATOM 652 N N . PHE A 1 101 ? 13.951 10.666 -0.355 1.00 13.34 754 PHE A N 1
ATOM 653 C CA . PHE A 1 101 ? 12.557 11.110 -0.491 1.00 11.43 754 PHE A CA 1
ATOM 654 C C . PHE A 1 101 ? 12.526 12.589 -0.868 1.00 12.38 754 PHE A C 1
ATOM 655 O O . PHE A 1 101 ? 11.837 12.991 -1.813 1.00 13.60 754 PHE A O 1
ATOM 663 N N . THR A 1 102 ? 13.265 13.407 -0.104 1.00 9.89 755 THR A N 1
ATOM 664 C CA . THR A 1 102 ? 13.186 14.848 -0.273 1.00 10.82 755 THR A CA 1
ATOM 665 C C . THR A 1 102 ? 13.821 15.328 -1.576 1.00 13.74 755 THR A C 1
ATOM 666 O O . THR A 1 102 ? 13.310 16.273 -2.191 1.00 15.87 755 THR A O 1
ATOM 670 N N . ASN A 1 103 ? 14.910 14.699 -2.014 1.00 12.29 756 ASN A N 1
ATOM 671 C CA . ASN A 1 103 ? 15.591 15.220 -3.203 1.00 11.83 756 ASN A CA 1
ATOM 672 C C . ASN A 1 103 ? 15.093 14.633 -4.517 1.00 15.09 756 ASN A C 1
ATOM 673 O O . ASN A 1 103 ? 15.116 15.355 -5.526 1.00 18.57 756 ASN A O 1
ATOM 678 N N . VAL A 1 104 ? 14.666 13.379 -4.544 1.00 15.02 757 VAL A N 1
ATOM 679 C CA . VAL A 1 104 ? 14.303 12.745 -5.817 1.00 16.24 757 VAL A CA 1
ATOM 680 C C . VAL A 1 104 ? 13.050 11.898 -5.714 1.00 11.48 757 VAL A C 1
ATOM 681 O O . VAL A 1 104 ? 12.781 11.075 -6.600 1.00 13.52 757 VAL A O 1
ATOM 685 N N . ASN A 1 105 ? 12.233 12.109 -4.681 1.00 12.48 758 ASN A N 1
ATOM 686 C CA . ASN A 1 105 ? 10.941 11.420 -4.634 1.00 18.95 758 ASN A CA 1
ATOM 687 C C . ASN A 1 105 ? 11.092 9.909 -4.700 1.00 18.96 758 ASN A C 1
ATOM 688 O O . ASN A 1 105 ? 10.273 9.222 -5.312 1.00 18.29 758 ASN A O 1
ATOM 693 N N . SER A 1 106 ? 12.158 9.405 -4.078 1.00 12.19 759 SER A N 1
ATOM 694 C CA . SER A 1 106 ? 12.459 7.996 -3.922 1.00 18.56 759 SER A CA 1
ATOM 695 C C . SER A 1 106 ? 12.734 7.286 -5.247 1.00 20.54 759 SER A C 1
ATOM 696 O O . SER A 1 106 ? 12.758 6.054 -5.247 1.00 21.06 759 SER A O 1
ATOM 699 N N . ARG A 1 107 ? 12.940 8.029 -6.327 1.00 16.58 760 ARG A N 1
ATOM 700 C CA . ARG A 1 107 ? 13.202 7.410 -7.623 1.00 15.23 760 ARG A CA 1
ATOM 701 C C . ARG A 1 107 ? 14.556 6.707 -7.632 1.00 20.17 760 ARG A C 1
ATOM 702 O O . ARG A 1 107 ? 14.812 5.745 -8.365 1.00 19.91 760 ARG A O 1
ATOM 716 N N . MET A 1 108 ? 15.465 7.207 -6.807 1.00 15.67 761 MET A N 1
ATOM 717 C CA . MET A 1 108 ? 16.792 6.605 -6.658 1.00 10.14 761 MET A CA 1
ATOM 718 C C . MET A 1 108 ? 17.242 6.776 -5.216 1.00 12.50 761 MET A C 1
ATOM 719 O O . MET A 1 108 ? 16.561 7.468 -4.471 1.00 14.89 761 MET A O 1
ATOM 724 N N . LEU A 1 109 ? 18.372 6.187 -4.858 1.00 12.29 762 LEU A N 1
ATOM 725 C CA . LEU A 1 109 ? 18.908 6.348 -3.513 1.00 10.46 762 LEU A CA 1
ATOM 726 C C . LEU A 1 109 ? 20.023 7.390 -3.502 1.00 11.70 762 LEU A C 1
ATOM 727 O O . LEU A 1 109 ? 21.086 7.257 -4.103 1.00 9.58 762 LEU A O 1
ATOM 732 N N . TYR A 1 110 ? 19.727 8.448 -2.752 1.00 8.16 763 TYR A N 1
ATOM 733 C CA . TYR A 1 110 ? 20.606 9.599 -2.657 1.00 8.35 763 TYR A CA 1
ATOM 734 C C . TYR A 1 110 ? 21.611 9.440 -1.525 1.00 9.62 763 TYR A C 1
ATOM 735 O O . TYR A 1 110 ? 21.497 10.091 -0.486 1.00 10.60 763 TYR A O 1
ATOM 744 N N . PHE A 1 111 ? 22.620 8.590 -1.767 1.00 7.99 764 PHE A N 1
ATOM 745 C CA . PHE A 1 111 ? 23.659 8.433 -0.747 1.00 9.89 764 PHE A CA 1
ATOM 746 C C . PHE A 1 111 ? 24.391 9.748 -0.503 1.00 8.72 764 PHE A C 1
ATOM 747 O O . PHE A 1 111 ? 24.630 10.176 0.613 1.00 8.85 764 PHE A O 1
ATOM 755 N N . ALA A 1 112 ? 24.755 10.438 -1.577 1.00 11.02 765 ALA A N 1
ATOM 756 C CA . ALA A 1 112 ? 25.428 11.729 -1.527 1.00 11.13 765 ALA A CA 1
ATOM 757 C C . ALA A 1 112 ? 25.192 12.412 -2.887 1.00 11.58 765 ALA A C 1
ATOM 758 O O . ALA A 1 112 ? 24.788 11.731 -3.837 1.00 9.46 765 ALA A O 1
ATOM 760 N N . PRO A 1 113 ? 25.403 13.718 -2.992 1.00 13.12 766 PRO A N 1
ATOM 761 C CA . PRO A 1 113 ? 25.175 14.391 -4.278 1.00 15.89 766 PRO A CA 1
ATOM 762 C C . PRO A 1 113 ? 26.005 13.768 -5.397 1.00 12.60 766 PRO A C 1
ATOM 763 O O . PRO A 1 113 ? 25.580 13.763 -6.564 1.00 16.18 766 PRO A O 1
ATOM 767 N N . ASP A 1 114 ? 27.173 13.244 -5.058 1.00 6.92 767 ASP A N 1
ATOM 768 C CA . ASP A 1 114 ? 28.026 12.573 -6.051 1.00 11.69 767 ASP A CA 1
ATOM 769 C C . ASP A 1 114 ? 27.953 11.058 -5.997 1.00 13.88 767 ASP A C 1
ATOM 770 O O . ASP A 1 114 ? 28.757 10.391 -6.655 1.00 10.89 767 ASP A O 1
ATOM 775 N N . LEU A 1 115 ? 27.021 10.479 -5.253 1.00 9.80 768 LEU A N 1
ATOM 776 C CA . LEU A 1 115 ? 26.818 9.029 -5.234 1.00 7.52 768 LEU A CA 1
ATOM 777 C C . LEU A 1 115 ? 25.318 8.742 -5.180 1.00 12.22 768 LEU A C 1
ATOM 778 O O . LEU A 1 115 ? 24.735 8.517 -4.113 1.00 15.66 768 LEU A O 1
ATOM 783 N N . VAL A 1 116 ? 24.701 8.790 -6.358 1.00 12.22 769 VAL A N 1
ATOM 784 C CA . VAL A 1 116 ? 23.270 8.504 -6.460 1.00 13.21 769 VAL A CA 1
ATOM 785 C C . VAL A 1 116 ? 23.089 7.127 -7.080 1.00 14.72 769 VAL A C 1
ATOM 786 O O . VAL A 1 116 ? 23.616 6.920 -8.176 1.00 13.34 769 VAL A O 1
ATOM 790 N N . PHE A 1 117 ? 22.396 6.199 -6.420 1.00 10.29 770 PHE A N 1
ATOM 791 C CA . PHE A 1 117 ? 22.219 4.849 -6.926 1.00 10.25 770 PHE A CA 1
ATOM 792 C C . PHE A 1 117 ? 20.951 4.687 -7.779 1.00 16.35 770 PHE A C 1
ATOM 793 O O . PHE A 1 117 ? 19.866 4.876 -7.247 1.00 13.26 770 PHE A O 1
ATOM 801 N N . ASN A 1 118 ? 21.097 4.302 -9.028 1.00 17.07 771 ASN A N 1
ATOM 802 C CA . ASN A 1 118 ? 20.002 3.746 -9.829 1.00 17.19 771 ASN A CA 1
ATOM 803 C C . ASN A 1 118 ? 19.989 2.234 -9.644 1.00 16.58 771 ASN A C 1
ATOM 804 O O . ASN A 1 118 ? 20.870 1.718 -8.922 1.00 11.90 771 ASN A O 1
ATOM 809 N N . GLU A 1 119 ? 19.046 1.494 -10.239 1.00 13.94 772 GLU A N 1
ATOM 810 C CA . GLU A 1 119 ? 18.993 0.051 -10.016 1.00 17.14 772 GLU A CA 1
ATOM 811 C C . GLU A 1 119 ? 20.249 -0.649 -10.515 1.00 15.53 772 GLU A C 1
ATOM 812 O O . GLU A 1 119 ? 20.687 -1.635 -9.887 1.00 15.42 772 GLU A O 1
ATOM 818 N N . TYR A 1 120 ? 20.850 -0.176 -11.611 1.00 10.48 773 TYR A N 1
ATOM 819 C CA . TYR A 1 120 ? 22.094 -0.798 -12.055 1.00 12.46 773 TYR A CA 1
ATOM 820 C C . TYR A 1 120 ? 23.210 -0.681 -11.024 1.00 10.83 773 TYR A C 1
ATOM 821 O O . TYR A 1 120 ? 23.932 -1.651 -10.784 1.00 14.61 773 TYR A O 1
ATOM 830 N N . ARG A 1 121 ? 23.336 0.468 -10.376 1.00 10.52 774 ARG A N 1
ATOM 831 C CA . ARG A 1 121 ? 24.277 0.599 -9.258 1.00 12.59 774 ARG A CA 1
ATOM 832 C C . ARG A 1 121 ? 23.913 -0.221 -8.029 1.00 13.66 774 ARG A C 1
ATOM 833 O O . ARG A 1 121 ? 24.800 -0.786 -7.370 1.00 16.18 774 ARG A O 1
ATOM 841 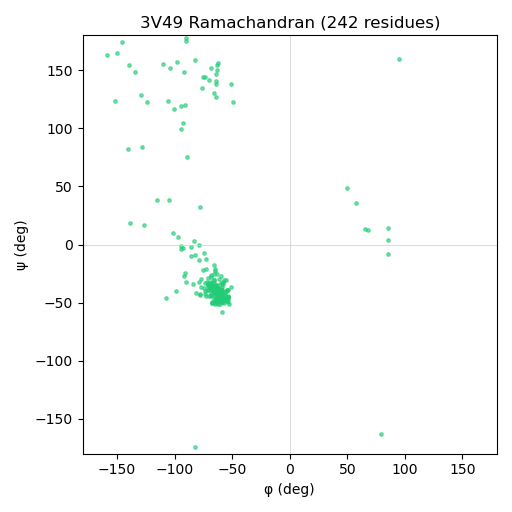N N . MET A 1 122 ? 22.627 -0.279 -7.694 1.00 12.22 775 MET A N 1
ATOM 842 C CA . MET A 1 122 ? 22.177 -1.150 -6.616 1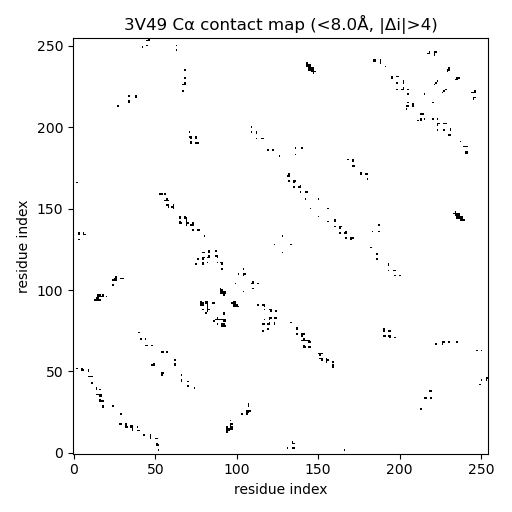.00 17.65 775 MET A CA 1
ATOM 843 C C . MET A 1 122 ? 22.676 -2.559 -6.907 1.00 17.89 775 MET A C 1
ATOM 844 O O . MET A 1 122 ? 23.213 -3.267 -6.073 1.00 14.39 775 MET A O 1
ATOM 849 N N . HIS A 1 123 ? 22.518 -2.987 -8.166 1.00 15.82 776 HIS A N 1
ATOM 850 C CA . HIS A 1 123 ? 22.954 -4.347 -8.498 1.00 15.87 776 HIS A CA 1
ATOM 851 C C . HIS A 1 123 ? 24.455 -4.498 -8.449 1.00 13.70 776 HIS A C 1
ATOM 852 O O . HIS A 1 123 ? 24.985 -5.487 -7.925 1.00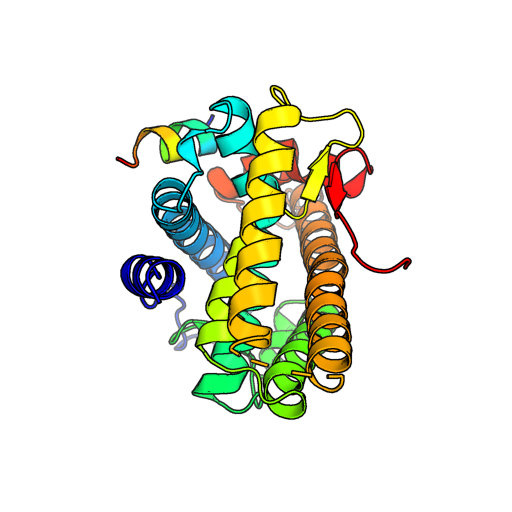 18.37 776 HIS A O 1
ATOM 859 N N . LYS A 1 124 ? 25.197 -3.532 -8.980 1.00 12.17 777 LYS A N 1
ATOM 860 C CA . LYS A 1 124 ? 26.631 -3.654 -9.082 1.00 8.89 777 LYS A CA 1
ATOM 861 C C . LYS A 1 124 ? 27.288 -3.618 -7.702 1.00 16.85 777 LYS A C 1
ATOM 862 O O . LYS A 1 124 ? 28.361 -4.192 -7.525 1.00 16.01 777 LYS A O 1
ATOM 868 N N . SER A 1 125 ? 26.624 -2.968 -6.746 1.00 16.60 778 SER A N 1
ATOM 869 C CA . SER A 1 125 ? 27.134 -2.866 -5.379 1.00 12.28 778 SER A CA 1
ATOM 870 C C . SER A 1 125 ? 27.049 -4.168 -4.592 1.00 14.67 778 SER A C 1
ATOM 871 O O . SER A 1 125 ? 27.631 -4.264 -3.502 1.00 13.56 778 SER A O 1
ATOM 874 N N . ARG A 1 126 ? 26.314 -5.130 -5.126 1.00 11.79 779 ARG A N 1
ATOM 875 C CA . ARG A 1 126 ? 26.080 -6.426 -4.489 1.00 11.67 779 ARG A CA 1
ATOM 876 C C . ARG A 1 126 ? 25.215 -6.277 -3.244 1.00 10.55 779 ARG A C 1
ATOM 877 O O . ARG A 1 126 ? 25.088 -7.201 -2.438 1.00 16.68 779 ARG A O 1
ATOM 885 N N . MET A 1 127 ? 24.607 -5.103 -3.087 1.00 12.00 780 MET A N 1
ATOM 886 C CA . MET A 1 127 ? 23.699 -4.873 -1.970 1.00 12.51 780 MET A CA 1
ATOM 887 C C . MET A 1 127 ? 22.275 -4.643 -2.473 1.00 12.47 780 MET A C 1
ATOM 888 O O . MET A 1 127 ? 21.547 -3.789 -1.939 1.00 11.06 780 MET A O 1
ATOM 893 N N . TYR A 1 128 ? 21.855 -5.367 -3.507 1.00 13.90 781 TYR A N 1
ATOM 894 C CA . TYR A 1 128 ? 20.566 -5.024 -4.130 1.00 11.51 781 TYR A CA 1
ATOM 895 C C . TYR A 1 128 ? 19.427 -5.136 -3.126 1.00 10.39 781 TYR A C 1
ATOM 896 O O . TYR A 1 128 ? 18.589 -4.245 -3.009 1.00 13.69 781 TYR A O 1
ATOM 905 N N . SER A 1 129 ? 19.351 -6.217 -2.375 1.00 12.53 782 SER A N 1
ATOM 906 C CA . SER A 1 129 ? 18.231 -6.385 -1.450 1.00 13.54 782 SER A CA 1
ATOM 907 C C . SER A 1 129 ? 18.178 -5.288 -0.391 1.00 15.47 782 SER A C 1
ATOM 908 O O . SER A 1 129 ? 17.105 -4.773 -0.092 1.00 14.12 782 SER A O 1
ATOM 911 N N . GLN A 1 130 ? 19.333 -4.963 0.183 1.00 10.43 783 GLN A N 1
ATOM 912 C CA . GLN A 1 130 ? 19.388 -3.876 1.160 1.00 11.80 783 GLN A CA 1
ATOM 913 C C . GLN A 1 130 ? 18.913 -2.559 0.549 1.00 11.35 783 GLN A C 1
ATOM 914 O O . GLN A 1 130 ? 18.204 -1.791 1.193 1.00 8.93 783 GLN A O 1
ATOM 920 N N . CYS A 1 131 ? 19.333 -2.304 -0.694 1.00 9.82 784 CYS A N 1
ATOM 921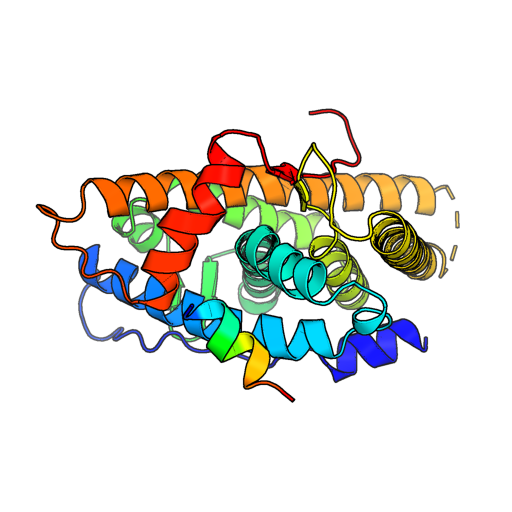 C CA . CYS A 1 131 ? 18.962 -1.080 -1.394 1.00 9.86 784 CYS A CA 1
ATOM 922 C C . CYS A 1 131 ? 17.447 -1.005 -1.594 1.00 11.59 784 CYS A C 1
ATOM 923 O O . CYS A 1 131 ? 16.843 0.050 -1.373 1.00 10.49 784 CYS A O 1
ATOM 926 N N . VAL A 1 132 ? 16.841 -2.125 -2.021 1.00 9.83 785 VAL A N 1
ATOM 927 C CA . VAL A 1 132 ? 15.391 -2.150 -2.208 1.00 11.41 785 VAL A CA 1
ATOM 928 C C . VAL A 1 132 ? 14.634 -1.804 -0.922 1.00 11.65 785 VAL A C 1
ATOM 929 O O . VAL A 1 132 ? 13.662 -1.050 -0.938 1.00 11.06 785 VAL A O 1
ATOM 933 N N . ARG A 1 133 ? 15.072 -2.380 0.180 1.00 13.34 786 ARG A N 1
ATOM 934 C CA . ARG A 1 133 ? 14.474 -2.109 1.481 1.00 11.89 786 ARG A CA 1
ATOM 935 C C . ARG A 1 133 ? 14.676 -0.646 1.859 1.00 9.71 786 ARG A C 1
ATOM 936 O O . ARG A 1 133 ? 13.812 -0.037 2.488 1.00 9.67 786 ARG A O 1
ATOM 944 N N . MET A 1 134 ? 15.823 -0.067 1.471 1.00 8.59 787 MET A N 1
ATOM 945 C CA . MET A 1 134 ? 16.047 1.341 1.792 1.00 7.53 787 MET A CA 1
ATOM 946 C C . MET A 1 134 ? 15.186 2.238 0.903 1.00 8.05 787 MET A C 1
ATOM 947 O O . MET A 1 134 ? 14.706 3.293 1.313 1.00 9.42 787 MET A O 1
ATOM 952 N N . ARG A 1 135 ? 14.936 1.827 -0.340 1.00 8.69 788 ARG A N 1
ATOM 953 C CA . ARG A 1 135 ? 14.065 2.601 -1.208 1.00 10.83 788 ARG A CA 1
ATOM 954 C C . ARG A 1 135 ? 12.618 2.548 -0.703 1.00 13.23 788 ARG A C 1
ATOM 955 O O . ARG A 1 135 ? 11.924 3.556 -0.853 1.00 9.52 788 ARG A O 1
ATOM 963 N N . HIS A 1 136 ? 12.244 1.417 -0.105 1.00 10.09 789 HIS A N 1
ATOM 964 C CA . HIS A 1 136 ? 10.912 1.297 0.514 1.00 9.54 789 HIS A CA 1
ATOM 965 C C . HIS A 1 136 ? 10.816 2.247 1.703 1.00 7.74 789 HIS A C 1
ATOM 966 O O . HIS A 1 136 ? 9.860 3.001 1.884 1.00 10.06 789 HIS A O 1
ATOM 973 N N . LEU A 1 137 ? 11.825 2.258 2.561 1.00 8.17 790 LEU A N 1
ATOM 974 C CA . LEU A 1 137 ? 11.884 3.226 3.651 1.00 11.79 790 LEU A CA 1
ATOM 975 C C . LEU A 1 137 ? 11.736 4.665 3.150 1.00 13.42 790 LEU A C 1
ATOM 976 O O . LEU A 1 137 ? 10.931 5.437 3.677 1.00 10.35 790 LEU A O 1
ATOM 981 N N . SER A 1 138 ? 12.475 5.025 2.095 1.00 9.39 791 SER A N 1
ATOM 982 C CA . SER A 1 138 ? 12.294 6.333 1.458 1.00 8.61 791 SER A CA 1
ATOM 983 C C . SER A 1 138 ? 10.859 6.628 1.051 1.00 9.33 791 SER A C 1
ATOM 984 O O . SER A 1 138 ? 10.352 7.735 1.265 1.00 12.41 791 SER A O 1
ATOM 987 N N . GLN A 1 139 ? 10.189 5.649 0.444 1.00 10.33 792 GLN A N 1
ATOM 988 C CA . GLN A 1 139 ? 8.809 5.874 0.036 1.00 8.45 792 GLN A CA 1
ATOM 989 C C . GLN A 1 139 ? 7.861 6.081 1.219 1.00 15.77 792 GLN A C 1
ATOM 990 O O . GLN A 1 139 ? 6.903 6.848 1.095 1.00 12.53 792 GLN A O 1
ATOM 996 N N . GLU A 1 140 ? 8.123 5.426 2.346 1.00 11.26 793 GLU A N 1
ATOM 997 C CA . GLU A 1 140 ? 7.311 5.629 3.557 1.00 8.04 793 GLU A CA 1
ATOM 998 C C . GLU A 1 140 ? 7.374 7.045 4.099 1.00 14.63 793 GLU A C 1
ATOM 999 O O . GLU A 1 140 ? 6.356 7.521 4.617 1.00 11.85 793 GLU A O 1
ATOM 1005 N N . PHE A 1 141 ? 8.521 7.734 4.047 1.00 10.03 794 PHE A N 1
ATOM 1006 C CA . PHE A 1 141 ? 8.523 9.157 4.400 1.00 11.62 794 PHE A CA 1
ATOM 1007 C C . PHE A 1 141 ? 7.433 9.905 3.639 1.00 13.66 794 PHE A C 1
ATOM 1008 O O . PHE A 1 141 ? 6.733 10.794 4.112 1.00 12.48 794 PHE A O 1
ATOM 1016 N N . GLY A 1 142 ? 7.196 9.521 2.383 1.00 11.26 795 GLY A N 1
ATOM 1017 C CA . GLY A 1 142 ? 6.174 10.228 1.605 1.00 13.85 795 GLY A CA 1
ATOM 1018 C C . GLY A 1 142 ? 4.777 9.710 1.937 1.00 9.82 795 GLY A C 1
ATOM 1019 O O . GLY A 1 142 ? 3.857 10.526 2.051 1.00 11.73 795 GLY A O 1
ATOM 1020 N N . TRP A 1 143 ? 4.608 8.398 2.079 1.00 8.86 796 TRP A N 1
ATOM 1021 C CA . TRP A 1 143 ? 3.257 7.866 2.363 1.00 10.95 796 TRP A CA 1
ATOM 1022 C C . TRP A 1 143 ? 2.732 8.417 3.688 1.00 14.18 796 TRP A C 1
ATOM 1023 O O . TRP A 1 143 ? 1.553 8.729 3.822 1.00 13.84 796 TRP A O 1
ATOM 1034 N N . LEU A 1 144 ? 3.626 8.506 4.671 1.00 8.60 797 LEU A N 1
ATOM 1035 C CA . LEU A 1 144 ? 3.279 8.982 6.007 1.00 9.50 797 LEU A CA 1
ATOM 1036 C C . LEU A 1 144 ? 3.332 10.499 6.114 1.00 9.92 797 LEU A C 1
ATOM 1037 O O . LEU A 1 144 ? 2.996 11.010 7.192 1.00 14.18 797 LEU A O 1
ATOM 1042 N N . GLN A 1 145 ? 3.710 11.198 5.050 1.00 9.22 798 GLN A N 1
ATOM 1043 C CA . GLN A 1 145 ? 3.818 12.656 5.120 1.00 11.23 798 GLN A CA 1
ATOM 1044 C C . GLN A 1 145 ? 4.637 13.096 6.331 1.00 9.91 798 GLN A C 1
ATOM 1045 O O . GLN A 1 145 ? 4.257 13.951 7.132 1.00 13.57 798 GLN A O 1
ATOM 1051 N N . ILE A 1 146 ? 5.801 12.475 6.486 1.00 9.08 799 ILE A N 1
ATOM 1052 C CA . ILE A 1 146 ? 6.683 12.863 7.597 1.00 9.97 799 ILE A CA 1
ATOM 1053 C C . ILE A 1 146 ? 7.198 14.280 7.425 1.00 9.38 799 ILE A C 1
ATOM 1054 O O . ILE A 1 146 ? 7.690 14.642 6.352 1.00 11.10 799 ILE A O 1
ATOM 1059 N N . THR A 1 147 ? 7.076 15.074 8.494 1.00 7.48 800 THR A N 1
ATOM 1060 C CA . THR A 1 147 ? 7.550 16.455 8.415 1.00 10.30 800 THR A CA 1
ATOM 1061 C C . THR A 1 147 ? 9.051 16.540 8.659 1.00 14.18 800 THR A C 1
ATOM 1062 O O . THR A 1 147 ? 9.684 15.630 9.239 1.00 12.21 800 THR A O 1
ATOM 1066 N N . PRO A 1 148 ? 9.698 17.615 8.218 1.00 13.34 801 PRO A N 1
ATOM 1067 C CA . PRO A 1 148 ? 11.144 17.736 8.525 1.00 12.49 801 PRO A CA 1
ATOM 1068 C C . PRO A 1 148 ? 11.413 17.757 10.018 1.00 13.00 801 PRO A C 1
ATOM 1069 O O . PRO A 1 148 ? 12.481 17.347 10.506 1.00 12.75 801 PRO A O 1
ATOM 1073 N N . GLN A 1 149 ? 10.452 18.216 10.822 1.00 9.16 802 GLN A N 1
ATOM 1074 C CA . GLN A 1 149 ? 10.627 18.303 12.272 1.00 8.73 802 GLN A CA 1
ATOM 1075 C C . GLN A 1 149 ? 10.466 16.922 12.895 1.00 6.87 802 GLN A C 1
ATOM 1076 O O . GLN A 1 149 ? 11.247 16.496 13.747 1.00 11.35 802 GLN A O 1
ATOM 1082 N N . GLU A 1 150 ? 9.453 16.172 12.422 1.00 8.95 803 GLU A N 1
ATOM 1083 C CA . GLU A 1 150 ? 9.392 14.745 12.809 1.00 5.94 803 GLU A CA 1
ATOM 1084 C C . GLU A 1 150 ? 10.693 14.043 12.403 1.00 7.45 803 GLU A C 1
ATOM 1085 O O . GLU A 1 150 ? 11.207 13.226 13.201 1.00 9.60 803 GLU A O 1
ATOM 1091 N N . PHE A 1 151 ? 11.240 14.273 11.222 1.00 9.14 804 PHE A N 1
ATOM 1092 C CA . PHE A 1 151 ? 12.498 13.597 10.842 1.00 10.62 804 PHE A CA 1
ATOM 1093 C C . PHE A 1 151 ? 13.595 13.877 11.863 1.00 6.75 804 PHE A C 1
ATOM 1094 O O . PHE A 1 151 ? 14.286 12.951 12.302 1.00 9.35 804 PHE A O 1
ATOM 1102 N N . LEU A 1 152 ? 13.773 15.130 12.248 1.00 7.62 805 LEU A N 1
ATOM 1103 C CA . LEU A 1 152 ? 14.866 15.474 13.161 1.00 10.28 805 LEU A CA 1
ATOM 1104 C C . LEU A 1 152 ? 14.677 14.792 14.510 1.00 8.00 805 LEU A C 1
ATOM 1105 O O . LEU A 1 152 ? 15.664 14.279 15.067 1.00 8.40 805 LEU A O 1
ATOM 1110 N N . CYS A 1 153 ? 13.460 14.780 15.023 1.00 6.17 806 CYS A N 1
ATOM 1111 C CA . CYS A 1 153 ? 13.249 14.169 16.346 1.00 9.38 806 CYS A CA 1
ATOM 1112 C C . CYS A 1 153 ? 13.443 12.655 16.283 1.00 13.65 806 CYS A C 1
ATOM 1113 O O . CYS A 1 153 ? 14.048 12.008 17.147 1.00 10.23 806 CYS A O 1
ATOM 1117 N N . MET A 1 154 ? 12.919 12.041 15.225 1.00 8.01 807 MET A N 1
ATOM 1118 C CA . MET A 1 154 ? 13.063 10.582 15.064 1.00 6.69 807 MET A CA 1
ATOM 1119 C C . MET A 1 154 ? 14.535 10.204 14.890 1.00 8.71 807 MET A C 1
ATOM 1120 O O . MET A 1 154 ? 15.011 9.219 15.486 1.00 11.24 807 MET A O 1
ATOM 1125 N N . LYS A 1 155 ? 15.294 10.972 14.117 1.00 7.14 808 LYS A N 1
ATOM 1126 C CA . LYS A 1 155 ? 16.722 10.639 13.952 1.00 6.45 808 LYS A CA 1
ATOM 1127 C C . LYS A 1 155 ? 17.470 10.710 15.276 1.00 9.12 808 LYS A C 1
ATOM 1128 O O . LYS A 1 155 ? 18.305 9.853 15.588 1.00 10.18 808 LYS A O 1
ATOM 1134 N N . ALA A 1 156 ? 17.196 11.744 16.088 1.00 10.45 809 ALA A N 1
ATOM 1135 C CA . ALA A 1 156 ? 17.902 11.859 17.368 1.00 7.24 809 ALA A CA 1
ATOM 1136 C C . ALA A 1 156 ? 17.560 10.663 18.248 1.00 7.76 809 ALA A C 1
ATOM 1137 O O . ALA A 1 156 ? 18.457 10.091 18.877 1.00 9.01 809 ALA A O 1
ATOM 1139 N N . LEU A 1 157 ? 16.294 10.263 18.285 1.00 7.96 810 LEU A N 1
ATOM 1140 C CA . LEU A 1 157 ? 15.891 9.097 19.062 1.00 7.92 810 LEU A CA 1
ATOM 1141 C C . LEU A 1 157 ? 16.606 7.841 18.601 1.00 7.65 810 LEU A C 1
ATOM 1142 O O . LEU A 1 157 ? 16.897 6.974 19.442 1.00 11.75 810 LEU A O 1
ATOM 1147 N N . LEU A 1 158 ? 16.912 7.693 17.328 1.00 8.45 811 LEU A N 1
ATOM 1148 C CA . LEU A 1 158 ? 17.603 6.532 16.777 1.00 8.84 811 LEU A CA 1
ATOM 1149 C C . LEU A 1 158 ? 18.953 6.311 17.427 1.00 6.31 811 LEU A C 1
ATOM 1150 O O . LEU A 1 158 ? 19.478 5.188 17.531 1.00 9.39 811 LEU A O 1
ATOM 1155 N N . LEU A 1 159 ? 19.580 7.432 17.812 1.00 8.03 812 LEU A N 1
ATOM 1156 C CA . LEU A 1 159 ? 20.895 7.311 18.439 1.00 10.09 812 LEU A CA 1
ATOM 1157 C C . LEU A 1 159 ? 20.795 6.502 19.737 1.00 10.48 812 LEU A C 1
ATOM 1158 O O . LEU A 1 159 ? 21.773 5.849 20.119 1.00 13.07 812 LEU A O 1
ATOM 1163 N N . PHE A 1 160 ? 19.625 6.590 20.367 1.00 6.96 813 PHE A N 1
ATOM 1164 C CA . PHE A 1 160 ? 19.413 5.924 21.656 1.00 8.07 813 PHE A CA 1
ATOM 1165 C C . PHE A 1 160 ? 18.554 4.678 21.531 1.00 11.70 813 PHE A C 1
ATOM 1166 O O . PHE A 1 160 ? 17.736 4.371 22.394 1.00 9.44 813 PHE A O 1
ATOM 1174 N N . SER A 1 161 ? 18.742 3.920 20.442 1.00 11.40 814 SER A N 1
ATOM 1175 C CA . SER A 1 161 ? 17.845 2.798 20.170 1.00 8.54 814 SER A CA 1
ATOM 1176 C C . SER A 1 161 ? 18.583 1.487 19.946 1.00 6.16 814 SER A C 1
ATOM 1177 O O . SER A 1 161 ? 18.034 0.516 19.404 1.00 8.38 814 SER A O 1
ATOM 1180 N N . ILE A 1 162 ? 19.864 1.413 20.354 1.00 7.66 815 ILE A N 1
ATOM 1181 C CA . ILE A 1 162 ? 20.506 0.094 20.235 1.00 8.34 815 ILE A CA 1
ATOM 1182 C C . ILE A 1 162 ? 21.592 -0.038 21.288 1.00 8.76 815 ILE A C 1
ATOM 1183 O O . ILE A 1 162 ? 22.501 0.807 21.336 1.00 11.66 815 ILE A O 1
ATOM 1188 N N . ILE A 1 163 ? 21.581 -1.033 22.169 1.00 10.41 816 ILE A N 1
ATOM 1189 C CA . ILE A 1 163 ? 22.495 -1.097 23.315 1.00 10.46 816 ILE A CA 1
ATOM 1190 C C . ILE A 1 163 ? 22.822 -2.537 23.738 1.00 9.71 816 ILE A C 1
ATOM 1191 O O . ILE A 1 163 ? 22.127 -3.462 23.317 1.00 11.80 816 ILE A O 1
ATOM 1196 N N . PRO A 1 164 ? 23.845 -2.778 24.545 1.00 10.91 817 PRO A N 1
ATOM 1197 C CA . PRO A 1 164 ? 24.156 -4.167 24.939 1.00 9.04 817 PRO A CA 1
ATOM 1198 C C . PRO A 1 164 ? 23.035 -4.797 25.750 1.00 13.07 817 PRO A C 1
ATOM 1199 O O . PRO A 1 164 ? 22.486 -4.077 26.586 1.00 13.11 817 PRO A O 1
ATOM 1203 N N . VAL A 1 165 ? 22.725 -6.078 25.525 1.00 11.96 818 VAL A N 1
ATOM 1204 C CA . VAL A 1 165 ? 21.732 -6.751 26.370 1.00 10.88 818 VAL A CA 1
ATOM 1205 C C . VAL A 1 165 ? 22.137 -6.737 27.840 1.00 9.27 818 VAL A C 1
ATOM 1206 O O . VAL A 1 165 ? 21.247 -6.659 28.697 1.00 15.76 818 VAL A O 1
ATOM 1210 N N . ASP A 1 166 ? 23.410 -6.810 28.182 1.00 10.53 819 ASP A N 1
ATOM 1211 C CA . ASP A 1 166 ? 23.950 -6.817 29.531 1.00 11.96 819 ASP A CA 1
ATOM 1212 C C . ASP A 1 166 ? 24.108 -5.427 30.132 1.00 13.37 819 ASP A C 1
ATOM 1213 O O . ASP A 1 166 ? 24.599 -5.254 31.256 1.00 21.35 819 ASP A O 1
ATOM 1218 N N . GLY A 1 167 ? 23.693 -4.382 29.411 1.00 15.00 820 GLY A N 1
AT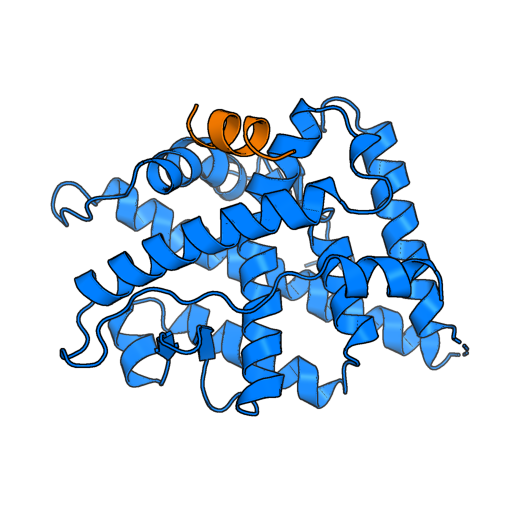OM 1219 C CA . GLY A 1 167 ? 23.687 -3.031 29.939 1.00 23.26 820 GLY A CA 1
ATOM 1220 C C . GLY A 1 167 ? 24.896 -2.172 29.626 1.00 20.11 820 GLY A C 1
ATOM 1221 O O . GLY A 1 167 ? 25.975 -2.683 29.291 1.00 18.41 820 GLY A O 1
ATOM 1222 N N . LEU A 1 168 ? 24.722 -0.861 29.726 1.00 10.26 821 LEU A N 1
ATOM 1223 C CA . LEU A 1 168 ? 25.767 0.132 29.527 1.00 10.24 821 LEU A CA 1
ATOM 1224 C C . LEU A 1 168 ? 26.476 0.449 30.835 1.00 15.04 821 LEU A C 1
ATOM 1225 O O . LEU A 1 168 ? 26.055 -0.036 31.895 1.00 16.28 821 LEU A O 1
ATOM 1230 N N . LYS A 1 169 ? 27.527 1.265 30.791 1.00 13.99 822 LYS A N 1
ATOM 1231 C CA . LYS A 1 169 ? 28.281 1.535 32.021 1.00 17.13 822 LYS A CA 1
ATOM 1232 C C . LYS A 1 169 ? 27.446 2.277 33.054 1.00 20.16 822 LYS A C 1
ATOM 1233 O O . LYS A 1 169 ? 27.501 1.986 34.256 1.00 26.16 822 LYS A O 1
ATOM 1239 N N . ASN A 1 170 ? 26.657 3.245 32.601 1.00 13.60 823 ASN A N 1
ATOM 1240 C CA . ASN A 1 170 ? 25.723 3.921 33.492 1.00 15.76 823 ASN A CA 1
ATOM 1241 C C . ASN A 1 170 ? 24.347 3.863 32.825 1.00 13.08 823 ASN A C 1
ATOM 1242 O O . ASN A 1 170 ? 23.945 4.783 32.114 1.00 15.07 823 ASN A O 1
ATOM 1247 N N . GLN A 1 171 ? 23.697 2.734 33.054 1.00 11.91 824 GLN A N 1
ATOM 1248 C CA . GLN A 1 171 ? 22.415 2.461 32.412 1.00 9.47 824 GLN A CA 1
ATOM 1249 C C . GLN A 1 171 ? 21.376 3.492 32.778 1.00 9.84 824 GLN A C 1
ATOM 1250 O O . GLN A 1 171 ? 20.550 3.914 31.964 1.00 10.30 824 GLN A O 1
ATOM 1256 N N . LYS A 1 172 ? 21.357 3.902 34.045 1.00 13.75 825 LYS A N 1
ATOM 1257 C CA . LYS A 1 172 ? 20.321 4.854 34.471 1.00 16.71 825 LYS A CA 1
ATOM 1258 C C . LYS A 1 172 ? 20.360 6.160 33.673 1.00 10.75 825 LYS A C 1
ATOM 1259 O O . LYS A 1 172 ? 19.294 6.644 33.262 1.00 14.12 825 LYS A O 1
ATOM 1265 N N . PHE A 1 173 ? 21.541 6.718 33.432 1.00 13.48 826 PHE A N 1
ATOM 1266 C CA . PHE A 1 173 ? 21.640 7.985 32.685 1.00 13.35 826 PHE A CA 1
ATOM 1267 C C . PHE A 1 173 ? 21.132 7.816 31.256 1.00 16.94 826 PHE A C 1
ATOM 1268 O O . PHE A 1 173 ? 20.475 8.717 30.712 1.00 12.82 826 PHE A O 1
ATOM 1276 N N . PHE A 1 174 ? 21.445 6.652 30.672 1.00 9.26 827 PHE A N 1
ATOM 1277 C CA . PHE A 1 174 ? 20.921 6.344 29.352 1.00 7.53 827 PHE A CA 1
ATOM 1278 C C . PHE A 1 174 ? 19.395 6.321 29.350 1.00 9.59 827 PHE A C 1
ATOM 1279 O O . PHE A 1 174 ? 18.748 6.876 28.472 1.00 12.35 827 PHE A O 1
ATOM 1287 N N . ASP A 1 175 ? 18.821 5.571 30.289 1.00 9.56 828 ASP A N 1
ATOM 1288 C CA . ASP A 1 175 ? 17.389 5.405 30.384 1.00 9.99 828 ASP A CA 1
ATOM 1289 C C . ASP A 1 175 ? 16.679 6.752 30.438 1.00 9.84 828 ASP A C 1
ATOM 1290 O O . ASP A 1 175 ? 15.674 6.947 29.777 1.00 12.68 828 ASP A O 1
ATOM 1295 N N . GLU A 1 176 ? 17.197 7.669 31.244 1.00 12.63 829 GLU A N 1
ATOM 1296 C CA . GLU A 1 176 ? 16.568 8.987 31.373 1.00 13.71 829 GLU A CA 1
ATOM 1297 C C . GLU A 1 176 ? 16.756 9.811 30.119 1.00 10.98 829 GLU A C 1
ATOM 1298 O O . GLU A 1 176 ? 15.892 10.584 29.729 1.00 13.08 829 GLU A O 1
ATOM 1304 N N . LEU A 1 177 ? 17.905 9.647 29.461 1.00 12.78 830 LEU A N 1
ATOM 1305 C CA . LEU A 1 177 ? 18.082 10.392 28.205 1.00 10.84 830 LEU A CA 1
ATOM 1306 C C . LEU A 1 177 ? 17.129 9.891 27.130 1.00 16.00 830 LEU A C 1
ATOM 1307 O O . LEU A 1 177 ? 16.410 10.672 26.479 1.00 14.06 830 LEU A O 1
ATOM 1312 N N . ARG A 1 178 ? 17.076 8.574 26.912 1.00 11.21 831 ARG A N 1
ATOM 1313 C CA . ARG A 1 178 ? 16.149 8.039 25.907 1.00 8.90 831 ARG A CA 1
ATOM 1314 C C . ARG A 1 178 ? 14.718 8.469 26.195 1.00 9.07 831 ARG A C 1
ATOM 1315 O O . ARG A 1 178 ? 13.935 8.812 25.299 1.00 12.37 831 ARG A O 1
ATOM 1323 N N . MET A 1 179 ? 14.353 8.447 27.468 1.00 9.90 832 MET A N 1
ATOM 1324 C CA . MET A 1 179 ? 13.022 8.884 27.857 1.00 13.43 832 MET A CA 1
ATOM 1325 C C . MET A 1 179 ? 12.742 10.310 27.387 1.00 13.09 832 MET A C 1
ATOM 1326 O O . MET A 1 179 ? 11.683 10.611 26.817 1.00 12.42 832 MET A O 1
ATOM 1331 N N . ASN A 1 180 ? 13.713 11.187 27.661 1.00 9.56 833 ASN A N 1
ATOM 1332 C CA . ASN A 1 180 ? 13.498 12.576 27.203 1.00 11.59 833 ASN A CA 1
ATOM 1333 C C . ASN A 1 180 ? 13.318 12.662 25.698 1.00 18.76 833 ASN A C 1
ATOM 1334 O O . ASN A 1 180 ? 12.475 13.450 25.224 1.00 15.75 833 ASN A O 1
ATOM 1339 N N . TYR A 1 181 ? 14.070 11.862 24.912 1.00 9.86 834 TYR A N 1
ATOM 1340 C CA . TYR A 1 181 ? 13.858 12.004 23.469 1.00 13.24 834 TYR A CA 1
ATOM 1341 C C . TYR A 1 181 ? 12.503 11.448 23.042 1.00 16.10 834 TYR A C 1
ATOM 1342 O O . TYR A 1 181 ? 11.921 11.916 22.063 1.00 11.15 834 TYR A O 1
ATOM 1351 N N . ILE A 1 182 ? 11.966 10.458 23.754 1.00 10.48 835 ILE A N 1
ATOM 1352 C CA . ILE A 1 182 ? 10.635 9.937 23.422 1.00 9.12 835 ILE A CA 1
ATOM 1353 C C . ILE A 1 182 ? 9.590 10.991 23.770 1.00 12.29 835 ILE A C 1
ATOM 1354 O O . ILE A 1 182 ? 8.706 11.211 22.923 1.00 17.21 835 ILE A O 1
ATOM 1359 N N . LYS A 1 183 ? 9.710 11.630 24.931 1.00 14.94 836 LYS A N 1
ATOM 1360 C CA . LYS A 1 183 ? 8.863 12.753 25.346 1.00 12.51 836 LYS A CA 1
ATOM 1361 C C . LYS A 1 183 ? 8.849 13.874 24.310 1.00 18.31 836 LYS A C 1
ATOM 1362 O O . LYS A 1 183 ? 7.830 14.516 24.031 1.00 21.68 836 LYS A O 1
ATOM 1368 N N . GLU A 1 184 ? 9.997 14.152 23.701 1.00 14.73 837 GLU A N 1
ATOM 1369 C CA . GLU A 1 184 ? 10.066 15.245 22.723 1.00 14.16 837 GLU A CA 1
ATOM 1370 C C . GLU A 1 184 ? 9.501 14.800 21.386 1.00 22.08 837 GLU A C 1
ATOM 1371 O O . GLU A 1 184 ? 8.883 15.582 20.626 1.00 18.67 837 GLU A O 1
ATOM 1377 N N . LEU A 1 185 ? 9.630 13.528 20.993 1.00 19.17 838 LEU A N 1
ATOM 1378 C CA . LEU A 1 185 ? 8.881 13.147 19.782 1.00 15.48 838 LEU A CA 1
ATOM 1379 C C . LEU A 1 185 ? 7.378 13.242 20.063 1.00 17.91 838 LEU A C 1
ATOM 1380 O O . LEU A 1 185 ? 6.637 13.800 19.242 1.00 18.21 838 LEU A O 1
ATOM 1385 N N . ASP A 1 186 ? 6.927 12.756 21.206 1.00 16.77 839 ASP A N 1
ATOM 1386 C CA . ASP A 1 186 ? 5.520 12.878 21.576 1.00 20.40 839 ASP A CA 1
ATOM 1387 C C . ASP A 1 186 ? 5.032 14.321 21.531 1.00 25.16 839 ASP A C 1
ATOM 1388 O O . ASP A 1 186 ? 3.894 14.559 21.100 1.00 31.72 839 ASP A O 1
ATOM 1393 N N . ARG A 1 187 ? 5.873 15.251 21.958 1.00 19.73 840 ARG A N 1
ATOM 1394 C CA . ARG A 1 187 ? 5.595 16.672 22.002 1.00 20.88 840 ARG A CA 1
ATOM 1395 C C . ARG A 1 187 ? 5.219 17.223 20.627 1.00 22.46 840 ARG A C 1
ATOM 1396 O O . ARG A 1 187 ? 4.204 17.916 20.507 1.00 22.30 840 ARG A O 1
ATOM 1404 N N . ILE A 1 188 ? 6.029 16.922 19.614 1.00 18.07 841 ILE A N 1
ATOM 1405 C CA . ILE A 1 188 ? 5.769 17.516 18.297 1.00 27.18 841 ILE A CA 1
ATOM 1406 C C . ILE A 1 188 ? 4.701 16.722 17.560 1.00 29.21 841 ILE A C 1
ATOM 1407 O O . ILE A 1 188 ? 4.171 17.141 16.532 1.00 27.74 841 ILE A O 1
ATOM 1412 N N . ILE A 1 189 ? 4.324 15.560 18.104 1.00 29.02 842 ILE A N 1
ATOM 1413 C CA . ILE A 1 189 ? 3.126 14.897 17.573 1.00 32.04 842 ILE A CA 1
ATOM 1414 C C . ILE A 1 189 ? 1.892 15.493 18.248 1.00 34.80 842 ILE A C 1
ATOM 1415 O O . ILE A 1 189 ? 0.833 15.646 17.638 1.00 34.80 842 ILE A O 1
ATOM 1420 N N . ALA A 1 190 ? 2.007 15.874 19.520 1.00 27.30 843 ALA A N 1
ATOM 1421 C CA . ALA A 1 190 ? 0.879 16.454 20.240 1.00 29.11 843 ALA A CA 1
ATOM 1422 C C . ALA A 1 190 ? 0.560 17.853 19.723 1.00 31.67 843 ALA A C 1
ATOM 1423 O O . ALA A 1 190 ? -0.587 18.288 19.699 1.00 44.26 843 ALA A O 1
ATOM 1425 N N . CYS A 1 191 ? 1.620 18.539 19.319 1.00 36.83 844 CYS A N 1
ATOM 1426 C CA . CYS A 1 191 ? 1.513 19.940 18.950 1.00 36.14 844 CYS A CA 1
ATOM 1427 C C . CYS A 1 191 ? 0.921 20.113 17.562 1.00 37.82 844 CYS A C 1
ATOM 1428 O O . CYS A 1 191 ? -0.273 20.437 17.441 1.00 63.95 844 CYS A O 1
ATOM 1431 N N . THR A 1 197 ? -6.222 9.051 19.893 1.00 103.15 850 THR A N 1
ATOM 1432 C CA . THR A 1 197 ? -6.577 10.124 18.966 1.00 93.32 850 THR A CA 1
ATOM 1433 C C . THR A 1 197 ? -5.793 9.993 17.668 1.00 85.05 850 THR A C 1
ATOM 1434 O O . THR A 1 197 ? -5.230 8.935 17.350 1.00 57.60 850 THR A O 1
ATOM 1438 N N . SER A 1 198 ? -5.747 11.067 16.872 1.00 78.06 851 SER A N 1
ATOM 1439 C CA . SER A 1 198 ? -4.919 11.024 15.665 1.00 66.27 851 SER A CA 1
ATOM 1440 C C . SER A 1 198 ? -3.464 10.840 16.105 1.00 51.81 851 SER A C 1
ATOM 1441 O O . SER A 1 198 ? -2.698 10.125 15.470 1.00 28.65 851 SER A O 1
ATOM 1444 N N . CYS A 1 199 ? -3.157 11.501 17.213 1.00 44.22 852 CYS A N 1
ATOM 1445 C CA . CYS A 1 199 ? -1.849 11.525 17.843 1.00 46.69 852 CYS A CA 1
ATOM 1446 C C . CYS A 1 199 ? -1.394 10.127 18.231 1.00 52.80 852 CYS A C 1
ATOM 1447 O O . CYS A 1 199 ? -0.239 9.708 18.109 1.00 23.19 852 CYS A O 1
ATOM 1450 N N . SER A 1 200 ? -2.378 9.363 18.708 1.00 54.83 853 SER A N 1
ATOM 1451 C CA . SER A 1 200 ? -2.077 7.978 19.059 1.00 53.35 853 SER A CA 1
ATOM 1452 C C . SER A 1 200 ? -1.687 7.228 17.785 1.00 47.83 853 SER A C 1
ATOM 1453 O O . SER A 1 200 ? -0.663 6.537 17.774 1.00 36.44 853 SER A O 1
ATOM 1456 N N . ARG A 1 201 ? -2.506 7.394 16.742 1.00 32.63 854 ARG A N 1
ATOM 1457 C CA . ARG A 1 201 ? -2.210 6.674 15.503 1.00 25.75 854 ARG A CA 1
ATOM 1458 C C . ARG A 1 201 ? -0.819 7.058 14.990 1.00 14.03 854 ARG A C 1
ATOM 1459 O O . ARG A 1 201 ? -0.074 6.207 14.506 1.00 16.02 854 ARG A O 1
ATOM 1467 N N . ARG A 1 202 ? -0.512 8.345 15.133 1.00 17.34 855 ARG A N 1
ATOM 1468 C CA . ARG A 1 202 ? 0.742 8.889 14.610 1.00 19.05 855 ARG A CA 1
ATOM 1469 C C . ARG A 1 202 ? 1.924 8.251 15.325 1.00 15.77 855 ARG A C 1
ATOM 1470 O O . ARG A 1 202 ? 2.888 7.821 14.681 1.00 16.15 855 ARG A O 1
ATOM 1478 N N . PHE A 1 203 ? 1.861 8.187 16.648 1.00 12.42 856 PHE A N 1
ATOM 1479 C CA . PHE A 1 203 ? 3.017 7.628 17.374 1.00 14.12 856 PHE A CA 1
ATOM 1480 C C . PHE A 1 203 ? 3.227 6.188 16.945 1.00 14.47 856 PHE A C 1
ATOM 1481 O O . PHE A 1 203 ? 4.338 5.716 16.685 1.00 14.41 856 PHE A O 1
ATOM 1489 N N . TYR A 1 204 ? 2.163 5.397 16.814 1.00 14.72 857 TYR A N 1
ATOM 1490 C CA . TYR A 1 204 ? 2.276 4.047 16.274 1.00 13.55 857 TYR A CA 1
ATOM 1491 C C . TYR A 1 204 ? 2.991 3.990 14.942 1.00 13.17 857 TYR A C 1
ATOM 1492 O O . TYR A 1 204 ? 3.910 3.182 14.757 1.00 16.03 857 TYR A O 1
ATOM 1501 N N . GLN A 1 205 ? 2.572 4.805 13.975 1.00 15.07 858 GLN A N 1
ATOM 1502 C CA . GLN A 1 205 ? 3.120 4.722 12.623 1.00 15.82 858 GLN A CA 1
ATOM 1503 C C . GLN A 1 205 ? 4.619 5.050 12.623 1.00 12.99 858 GLN A C 1
ATOM 1504 O O . GLN A 1 205 ? 5.396 4.375 11.944 1.00 11.73 858 GLN A O 1
ATOM 1510 N N . LEU A 1 206 ? 4.965 6.094 13.363 1.00 13.26 859 LEU A N 1
ATOM 1511 C CA . LEU A 1 206 ? 6.339 6.575 13.412 1.00 11.77 859 LEU A CA 1
ATOM 1512 C C . LEU A 1 206 ? 7.264 5.601 14.143 1.00 13.30 859 LEU A C 1
ATOM 1513 O O . LEU A 1 206 ? 8.427 5.483 13.739 1.00 9.57 859 LEU A O 1
ATOM 1518 N N . THR A 1 207 ? 6.773 4.926 15.180 1.00 12.07 860 THR A N 1
ATOM 1519 C CA . THR A 1 207 ? 7.637 3.978 15.902 1.00 8.55 860 THR A CA 1
ATOM 1520 C C . THR A 1 207 ? 7.780 2.688 15.119 1.00 11.20 860 THR A C 1
ATOM 1521 O O . THR A 1 207 ? 8.812 2.006 15.170 1.00 12.87 860 THR A O 1
ATOM 1525 N N . LYS A 1 208 ? 6.754 2.343 14.335 1.00 12.54 861 LYS A N 1
ATOM 1526 C CA . LYS A 1 208 ? 6.910 1.236 13.403 1.00 10.81 861 LYS A CA 1
ATOM 1527 C C . LYS A 1 208 ? 8.012 1.536 12.399 1.00 10.24 861 LYS A C 1
ATOM 1528 O O . LYS A 1 208 ? 8.867 0.717 12.064 1.00 11.29 861 LYS A O 1
ATOM 1534 N N . LEU A 1 209 ? 8.009 2.753 11.861 1.00 9.90 862 LEU A N 1
ATOM 1535 C CA . LEU A 1 209 ? 9.025 3.099 10.869 1.00 11.73 862 LEU A CA 1
ATOM 1536 C C . LEU A 1 209 ? 10.414 3.068 11.481 1.00 9.86 862 LEU A C 1
ATOM 1537 O O . LEU A 1 209 ? 11.386 2.569 10.913 1.00 10.55 862 LEU A O 1
ATOM 1542 N N . LEU A 1 210 ? 10.533 3.631 12.691 1.00 10.33 863 LEU A N 1
ATOM 1543 C CA . LEU A 1 210 ? 11.834 3.596 13.372 1.00 11.90 863 LEU A CA 1
ATOM 1544 C C . LEU A 1 210 ? 12.321 2.174 13.589 1.00 9.97 863 LEU A C 1
ATOM 1545 O O . LEU A 1 210 ? 13.480 1.851 13.311 1.00 9.73 863 LEU A O 1
ATOM 1550 N N . ASP A 1 211 ? 11.438 1.297 14.075 1.00 8.24 864 ASP A N 1
ATOM 1551 C CA . ASP A 1 211 ? 11.836 -0.084 14.265 1.00 9.42 864 ASP A CA 1
ATOM 1552 C C . ASP A 1 211 ? 12.394 -0.695 12.983 1.00 11.07 864 ASP A C 1
ATOM 1553 O O . ASP A 1 211 ? 13.350 -1.470 13.009 1.00 12.96 864 ASP A O 1
ATOM 1558 N N . SER A 1 212 ? 11.787 -0.357 11.847 1.00 10.87 865 SER A N 1
ATOM 1559 C CA . SER A 1 212 ? 12.203 -0.982 10.590 1.00 10.66 865 SER A CA 1
ATOM 1560 C C . SER A 1 212 ? 13.618 -0.635 10.163 1.00 14.36 865 SER A C 1
ATOM 1561 O O . SER A 1 212 ? 14.220 -1.314 9.313 1.00 11.64 865 SER A O 1
ATOM 1564 N N . VAL A 1 213 ? 14.194 0.436 10.716 1.00 7.41 866 VAL A N 1
ATOM 1565 C CA . VAL A 1 213 ? 15.562 0.779 10.338 1.00 5.21 866 VAL A CA 1
ATOM 1566 C C . VAL A 1 213 ? 16.567 -0.292 10.760 1.00 8.02 866 VAL A C 1
ATOM 1567 O O . VAL A 1 213 ? 17.555 -0.584 10.085 1.00 9.48 866 VAL A O 1
ATOM 1571 N N . GLN A 1 214 ? 16.355 -0.888 11.916 1.00 12.79 867 GLN A N 1
ATOM 1572 C CA . GLN A 1 214 ? 17.360 -1.757 12.520 1.00 12.14 867 GLN A CA 1
ATOM 1573 C C . GLN A 1 214 ? 17.621 -3.005 11.683 1.00 10.50 867 GLN A C 1
ATOM 1574 O O . GLN A 1 214 ? 18.797 -3.287 11.426 1.00 11.68 867 GLN A O 1
ATOM 1580 N N . PRO A 1 215 ? 16.624 -3.770 11.264 1.00 11.61 868 PRO A N 1
ATOM 1581 C CA . PRO A 1 215 ? 16.925 -4.923 10.401 1.00 10.86 868 PRO A CA 1
ATOM 1582 C C . PRO A 1 215 ? 17.703 -4.506 9.158 1.00 10.89 868 PRO A C 1
ATOM 1583 O O . PRO A 1 215 ? 18.488 -5.297 8.635 1.00 11.43 868 PRO A O 1
ATOM 1587 N N . ILE A 1 216 ? 17.498 -3.285 8.662 1.00 7.44 869 ILE A N 1
ATOM 1588 C CA . ILE A 1 216 ? 18.236 -2.946 7.446 1.00 8.79 869 ILE A CA 1
ATOM 1589 C C . ILE A 1 216 ? 19.702 -2.713 7.759 1.00 9.34 869 ILE A C 1
ATOM 1590 O O . ILE A 1 216 ? 20.614 -3.142 7.036 1.00 10.00 869 ILE A O 1
ATOM 1595 N N . ALA A 1 217 ? 19.926 -2.008 8.865 1.00 9.27 870 ALA A N 1
ATOM 1596 C CA . ALA A 1 217 ? 21.312 -1.782 9.295 1.00 7.76 870 ALA A CA 1
ATOM 1597 C C . ALA A 1 217 ? 22.023 -3.107 9.523 1.00 7.43 870 ALA A C 1
ATOM 1598 O O . ALA A 1 217 ? 23.174 -3.314 9.173 1.00 9.80 870 ALA A O 1
ATOM 1600 N N . ARG A 1 218 ? 21.296 -4.053 10.144 1.00 11.04 871 ARG A N 1
ATOM 1601 C CA . ARG A 1 218 ? 21.915 -5.345 10.392 1.00 9.51 871 ARG A CA 1
ATOM 1602 C C . ARG A 1 218 ? 22.314 -6.050 9.095 1.00 8.69 871 ARG A C 1
ATOM 1603 O O . ARG A 1 218 ? 23.360 -6.685 9.024 1.00 11.46 871 ARG A O 1
ATOM 1611 N N . GLU A 1 219 ? 21.460 -5.926 8.080 1.00 12.21 872 GLU A N 1
ATOM 1612 C CA . GLU A 1 219 ? 21.803 -6.589 6.809 1.00 12.80 872 GLU A CA 1
ATOM 1613 C C . GLU A 1 219 ? 23.008 -5.930 6.156 1.00 9.16 872 GLU A C 1
ATOM 1614 O O . GLU A 1 219 ? 23.782 -6.632 5.500 1.00 8.55 872 GLU A O 1
ATOM 1620 N N . LEU A 1 220 ? 23.167 -4.622 6.331 1.00 10.14 873 LEU A N 1
ATOM 1621 C CA . LEU A 1 220 ? 24.385 -3.965 5.858 1.00 7.32 873 LEU A CA 1
ATOM 1622 C C . LEU A 1 220 ? 25.614 -4.458 6.624 1.00 8.81 873 LEU A C 1
ATOM 1623 O O . LEU A 1 220 ? 26.649 -4.715 5.990 1.00 8.15 873 LEU A O 1
ATOM 1628 N N . HIS A 1 221 ? 25.456 -4.602 7.942 1.00 8.89 874 HIS A N 1
ATOM 1629 C CA . HIS A 1 221 ? 26.557 -5.087 8.782 1.00 8.62 874 HIS A CA 1
ATOM 1630 C C . HIS A 1 221 ? 26.961 -6.505 8.378 1.00 9.91 874 HIS A C 1
ATOM 1631 O O . HIS A 1 221 ? 28.156 -6.768 8.217 1.00 10.35 874 HIS A O 1
ATOM 1638 N N . GLN A 1 222 ? 25.978 -7.399 8.217 1.00 10.40 875 GLN A N 1
ATOM 1639 C CA . GLN A 1 222 ? 26.277 -8.783 7.848 1.00 10.62 875 GLN A CA 1
ATOM 1640 C C . GLN A 1 222 ? 27.019 -8.854 6.513 1.00 13.44 875 GLN A C 1
ATOM 1641 O O . GLN A 1 222 ? 28.030 -9.539 6.366 1.00 10.11 875 GLN A O 1
ATOM 1647 N N . PHE A 1 223 ? 26.489 -8.140 5.512 1.00 12.22 876 PHE A N 1
ATOM 1648 C CA . PHE A 1 223 ? 27.134 -8.127 4.196 1.00 11.35 876 PHE A CA 1
ATOM 1649 C C . PHE A 1 223 ? 28.579 -7.666 4.289 1.00 9.34 876 PHE A C 1
ATOM 1650 O O . PHE A 1 223 ? 29.500 -8.215 3.671 1.00 10.37 876 PHE A O 1
ATOM 1658 N N . THR A 1 224 ? 28.836 -6.590 5.048 1.00 8.11 877 THR A N 1
ATOM 1659 C CA . THR A 1 224 ? 30.181 -6.029 5.103 1.00 9.94 877 THR A CA 1
ATOM 1660 C C . THR A 1 224 ? 31.147 -6.825 5.971 1.00 9.69 877 THR A C 1
ATOM 1661 O O . THR A 1 224 ? 32.339 -6.981 5.673 1.00 8.50 877 THR A O 1
ATOM 1665 N N . PHE A 1 225 ? 30.644 -7.376 7.068 1.00 7.41 878 PHE A N 1
ATOM 1666 C CA . PHE A 1 225 ? 31.428 -8.271 7.919 1.00 9.43 878 PHE A CA 1
ATOM 1667 C C . PHE A 1 225 ? 31.947 -9.420 7.053 1.00 8.92 878 PHE A C 1
ATOM 1668 O O . PHE A 1 225 ? 33.116 -9.782 7.093 1.00 8.46 878 PHE A O 1
ATOM 1676 N N . ASP A 1 226 ? 31.044 -10.000 6.260 1.00 11.14 879 ASP A N 1
ATOM 1677 C CA . ASP A 1 226 ? 31.429 -11.124 5.401 1.00 10.84 879 ASP A CA 1
ATOM 1678 C C . ASP A 1 226 ? 32.497 -10.713 4.394 1.00 13.31 879 ASP A C 1
ATOM 1679 O O . ASP A 1 226 ? 33.417 -11.487 4.137 1.00 11.42 879 ASP A O 1
ATOM 1684 N N . LEU A 1 227 ? 32.383 -9.520 3.811 1.00 8.32 880 LEU A N 1
ATOM 1685 C CA . LEU A 1 227 ? 33.393 -8.983 2.909 1.00 13.29 880 LEU A CA 1
ATOM 1686 C C . LEU A 1 227 ? 34.763 -8.882 3.550 1.00 14.95 880 LEU A C 1
ATOM 1687 O O . LEU A 1 227 ? 35.789 -9.299 2.999 1.00 16.31 880 LEU A O 1
ATOM 1692 N N . LEU A 1 228 ? 34.745 -8.296 4.758 1.00 10.76 881 LEU A N 1
ATOM 1693 C CA . LEU A 1 228 ? 35.984 -8.119 5.480 1.00 11.31 881 LEU A CA 1
ATOM 1694 C C . LEU A 1 228 ? 36.680 -9.461 5.708 1.00 18.70 881 LEU A C 1
ATOM 1695 O O . LEU A 1 228 ? 37.888 -9.611 5.530 1.00 16.75 881 LEU A O 1
ATOM 1700 N N . ILE A 1 229 ? 35.896 -10.451 6.131 1.00 13.25 882 ILE A N 1
ATOM 1701 C CA . ILE A 1 229 ? 36.554 -11.746 6.399 1.00 15.25 882 ILE A CA 1
ATOM 1702 C C . ILE A 1 229 ? 37.127 -12.323 5.128 1.00 18.24 882 ILE A C 1
ATOM 1703 O O . ILE A 1 229 ? 38.221 -12.895 5.119 1.00 21.40 882 ILE A O 1
ATOM 1708 N N . LYS A 1 230 ? 36.409 -12.206 4.013 1.00 15.13 883 LYS A N 1
ATOM 1709 C CA . LYS A 1 230 ? 36.984 -12.920 2.865 1.00 21.73 883 LYS A CA 1
ATOM 1710 C C . LYS A 1 230 ? 38.085 -12.076 2.220 1.00 22.95 883 LYS A C 1
ATOM 1711 O O . LYS A 1 230 ? 38.897 -12.662 1.513 1.00 23.16 883 LYS A O 1
ATOM 1717 N N A SER A 1 231 ? 38.085 -10.789 2.469 0.50 28.18 884 SER A N 1
ATOM 1718 N N B SER A 1 231 ? 38.056 -10.797 2.511 0.50 28.49 884 SER A N 1
ATOM 1719 C CA A SER A 1 231 ? 38.854 -9.711 1.891 0.50 38.91 884 SER A CA 1
ATOM 1720 C CA B SER A 1 231 ? 38.966 -9.750 2.096 0.50 39.32 884 SER A CA 1
ATOM 1721 C C A SER A 1 231 ? 40.307 -10.018 1.564 0.50 47.61 884 SER A C 1
ATOM 1722 C C B SER A 1 231 ? 39.622 -10.052 0.751 0.50 47.75 884 SER A C 1
ATOM 1723 O O A SER A 1 231 ? 40.928 -9.231 0.816 0.50 53.19 884 SER A O 1
ATOM 1724 O O B SER A 1 231 ? 38.983 -9.851 -0.291 0.50 53.38 884 SER A O 1
ATOM 1729 N N A HIS A 1 232 ? 40.915 -11.094 2.065 0.50 51.99 885 HIS A N 1
ATOM 1730 N N B HIS A 1 232 ? 40.867 -10.515 0.788 0.50 53.02 885 HIS A N 1
ATOM 1731 C CA A HIS A 1 232 ? 42.328 -11.284 1.706 0.50 59.66 885 HIS A CA 1
ATOM 1732 C CA B HIS A 1 232 ? 41.723 -10.760 -0.364 0.50 59.65 885 HIS A CA 1
ATOM 1733 C C A HIS A 1 232 ? 42.467 -11.697 0.252 0.50 60.99 885 HIS A C 1
ATOM 1734 C C B HIS A 1 232 ? 40.978 -11.330 -1.563 0.50 60.27 885 HIS A C 1
ATOM 1735 O O A HIS A 1 232 ? 43.434 -11.329 -0.437 0.50 57.09 885 HIS A O 1
ATOM 1736 O O B HIS A 1 232 ? 41.272 -10.933 -2.696 0.50 64.87 885 HIS A O 1
ATOM 1749 N N A MET A 1 233 ? 41.501 -12.483 -0.250 0.50 60.57 886 MET A N 1
ATOM 1750 N N B MET A 1 233 ? 40.040 -12.241 -1.317 0.50 60.50 886 MET A N 1
ATOM 1751 C CA A MET A 1 233 ? 41.524 -12.801 -1.677 0.50 59.83 886 MET A CA 1
ATOM 1752 C CA B MET A 1 233 ? 39.233 -12.874 -2.358 0.50 61.55 886 MET A CA 1
ATOM 1753 C C A MET A 1 233 ? 40.878 -11.650 -2.474 0.50 60.88 886 MET A C 1
ATOM 1754 C C B MET A 1 233 ? 38.704 -11.837 -3.323 0.50 62.66 886 MET A C 1
ATOM 1755 O O A MET A 1 233 ? 41.371 -11.223 -3.520 0.50 71.27 886 MET A O 1
ATOM 1756 O O B MET A 1 233 ? 39.103 -11.796 -4.499 0.50 66.32 886 MET A O 1
ATOM 1765 N N A VAL A 1 234 ? 39.763 -11.134 -1.965 0.50 58.74 887 VAL A N 1
ATOM 1766 N N B VAL A 1 234 ? 37.799 -10.977 -2.828 0.50 63.21 887 VAL A N 1
ATOM 1767 C CA A VAL A 1 234 ? 39.050 -10.039 -2.652 0.50 64.88 887 VAL A CA 1
ATOM 1768 C CA B VAL A 1 234 ? 37.315 -9.885 -3.655 0.50 62.87 887 VAL A CA 1
ATOM 1769 C C A VAL A 1 234 ? 39.795 -8.720 -2.489 0.50 66.76 887 VAL A C 1
ATOM 1770 C C B VAL A 1 234 ? 38.364 -8.770 -3.715 0.50 66.40 887 VAL A C 1
ATOM 1771 O O A VAL A 1 234 ? 39.374 -7.692 -3.041 0.50 67.33 887 VAL A O 1
ATOM 1772 O O B VAL A 1 234 ? 38.220 -7.790 -4.438 0.50 69.61 887 VAL A O 1
ATOM 1779 N N A SER A 1 235 ? 40.904 -8.740 -1.729 0.50 67.26 888 SER A N 1
ATOM 1780 N N B SER A 1 235 ? 39.424 -8.963 -2.941 0.50 67.48 888 SER A N 1
ATOM 1781 C CA A SER A 1 235 ? 41.774 -7.597 -1.539 0.50 68.18 888 SER A CA 1
ATOM 1782 C CA B SER A 1 235 ? 40.595 -8.103 -2.905 0.50 68.43 888 SER A CA 1
ATOM 1783 C C A SER A 1 235 ? 41.018 -6.311 -1.250 0.50 69.95 888 SER A C 1
ATOM 1784 C C B SER A 1 235 ? 40.219 -6.648 -2.630 0.50 69.54 888 SER A C 1
ATOM 1785 O O A SER A 1 235 ? 41.475 -5.203 -1.543 0.50 63.67 888 SER A O 1
ATOM 1786 O O B SER A 1 235 ? 40.133 -5.821 -3.549 0.50 70.82 888 SER A O 1
ATOM 1791 N N A VAL A 1 236 ? 39.834 -6.412 -0.639 0.50 70.48 889 VAL A N 1
ATOM 1792 N N B VAL A 1 236 ? 39.992 -6.358 -1.348 0.50 70.83 889 VAL A N 1
ATOM 1793 C CA A VAL A 1 236 ? 39.141 -5.168 -0.339 0.50 69.20 889 VAL A CA 1
ATOM 1794 C CA B VAL A 1 236 ? 39.625 -5.028 -0.892 0.50 68.97 889 VAL A CA 1
ATOM 1795 C C A VAL A 1 236 ? 39.874 -4.397 0.779 0.50 67.11 889 VAL A C 1
ATOM 1796 C C B VAL A 1 236 ? 40.389 -4.633 0.369 0.50 65.61 889 VAL A C 1
ATOM 1797 O O A VAL A 1 236 ? 39.475 -4.495 1.935 0.50 77.12 889 VAL A O 1
ATOM 1798 O O B VAL A 1 236 ? 40.344 -5.334 1.398 0.50 70.05 889 VAL A O 1
ATOM 1805 N N A ASP A 1 237 ? 40.897 -3.701 0.372 0.50 64.11 890 ASP A N 1
ATOM 1806 N N B ASP A 1 237 ? 41.103 -3.501 0.302 0.50 62.40 890 ASP A N 1
ATOM 1807 C CA A ASP A 1 237 ? 41.661 -2.810 1.232 0.50 58.40 890 ASP A CA 1
ATOM 1808 C CA B ASP A 1 237 ? 41.861 -3.004 1.460 0.50 57.53 890 ASP A CA 1
ATOM 1809 C C A ASP A 1 237 ? 40.788 -2.037 2.202 0.50 56.17 890 ASP A C 1
ATOM 1810 C C B ASP A 1 237 ? 40.997 -2.068 2.294 0.50 56.41 890 ASP A C 1
ATOM 1811 O O A ASP A 1 237 ? 40.482 -0.870 1.949 0.50 57.91 890 ASP A O 1
ATOM 1812 O O B ASP A 1 237 ? 40.903 -0.878 2.001 0.50 58.29 890 ASP A O 1
ATOM 1821 N N . PHE A 1 238 ? 40.369 -2.645 3.317 1.00 53.65 891 PHE A N 1
ATOM 1822 C CA . PHE A 1 238 ? 39.493 -1.898 4.220 1.00 39.6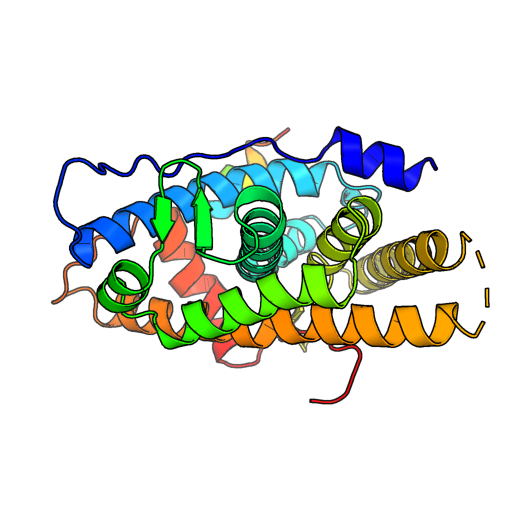7 891 PHE A CA 1
ATOM 1823 C C . PHE A 1 238 ? 40.269 -0.844 5.007 1.00 16.99 891 PHE A C 1
ATOM 1824 O O . PHE A 1 238 ? 41.226 -1.056 5.733 1.00 22.54 891 PHE A O 1
ATOM 1832 N N . PRO A 1 239 ? 39.769 0.375 4.873 1.00 14.45 892 PRO A N 1
ATOM 1833 C CA . PRO A 1 239 ? 40.410 1.511 5.534 1.00 15.27 892 PRO A CA 1
ATOM 1834 C C . PRO A 1 239 ? 40.372 1.340 7.047 1.00 18.65 892 PRO A C 1
ATOM 1835 O O . PRO A 1 239 ? 39.539 0.634 7.614 1.00 16.47 892 PRO A O 1
ATOM 1839 N N . GLU A 1 240 ? 41.303 1.988 7.742 1.00 21.67 893 GLU A N 1
ATOM 1840 C CA . GLU A 1 240 ? 41.526 1.670 9.152 1.00 21.31 893 GLU A CA 1
ATOM 1841 C C . GLU A 1 240 ? 40.285 1.848 10.019 1.00 18.30 893 GLU A C 1
ATOM 1842 O O . GLU A 1 240 ? 40.026 0.928 10.810 1.00 18.65 893 GLU A O 1
ATOM 1848 N N . MET A 1 241 ? 39.549 2.934 9.920 1.00 19.49 894 MET A N 1
ATOM 1849 C CA . MET A 1 241 ? 38.402 3.131 10.815 1.00 18.57 894 MET A CA 1
ATOM 1850 C C . MET A 1 241 ? 37.359 2.039 10.615 1.00 15.71 894 MET A C 1
ATOM 1851 O O . MET A 1 241 ? 36.706 1.562 11.560 1.00 12.11 894 MET A O 1
ATOM 1856 N N . MET A 1 242 ? 37.179 1.657 9.350 1.00 13.85 895 MET A N 1
ATOM 1857 C CA . MET A 1 242 ? 36.110 0.698 9.030 1.00 19.70 895 MET A CA 1
ATOM 1858 C C . MET A 1 242 ? 36.514 -0.696 9.500 1.00 15.81 895 MET A C 1
ATOM 1859 O O . MET A 1 242 ? 35.722 -1.456 10.049 1.00 9.69 895 MET A O 1
ATOM 1864 N N . ALA A 1 243 ? 37.791 -1.015 9.306 1.00 15.23 896 ALA A N 1
ATOM 1865 C CA . ALA A 1 243 ? 38.292 -2.317 9.735 1.00 11.14 896 ALA A CA 1
ATOM 1866 C C . ALA A 1 243 ? 38.135 -2.476 11.231 1.00 10.54 896 ALA A C 1
ATOM 1867 O O . ALA A 1 243 ? 37.785 -3.536 11.757 1.00 13.86 896 ALA A O 1
ATOM 1869 N N . GLU A 1 244 ? 38.419 -1.395 11.956 1.00 9.15 897 GLU A N 1
ATOM 1870 C CA . GLU A 1 244 ? 38.228 -1.464 13.405 1.00 11.95 897 GLU A CA 1
ATOM 1871 C C . GLU A 1 244 ? 36.766 -1.659 13.757 1.00 10.60 897 GLU A C 1
ATOM 1872 O O . GLU A 1 244 ? 36.425 -2.559 14.550 1.00 9.04 897 GLU A O 1
ATOM 1878 N N . ILE A 1 245 ? 35.881 -0.820 13.185 1.00 5.40 898 ILE A N 1
ATOM 1879 C CA . ILE A 1 245 ? 34.481 -0.950 13.621 1.00 9.41 898 ILE A CA 1
ATOM 1880 C C . ILE A 1 245 ? 33.876 -2.262 13.180 1.00 6.51 898 ILE A C 1
ATOM 1881 O O . ILE A 1 245 ? 33.080 -2.851 13.939 1.00 10.48 898 ILE A O 1
ATOM 1886 N N . ILE A 1 246 ? 34.260 -2.757 12.008 1.00 6.46 899 ILE A N 1
ATOM 1887 C CA . ILE A 1 246 ? 33.650 -4.014 11.548 1.00 3.96 899 ILE A CA 1
ATOM 1888 C C . ILE A 1 246 ? 34.159 -5.196 12.356 1.00 8.47 899 ILE A C 1
ATOM 1889 O O . ILE A 1 246 ? 33.406 -6.152 12.564 1.00 9.42 899 ILE A O 1
ATOM 1894 N N . SER A 1 247 ? 35.408 -5.155 12.823 1.00 8.69 900 SER A N 1
ATOM 1895 C CA . SER A 1 247 ? 35.938 -6.341 13.507 1.00 13.28 900 SER A CA 1
ATOM 1896 C C . SER A 1 247 ? 35.718 -6.306 15.018 1.00 8.81 900 SER A C 1
ATOM 1897 O O . SER A 1 247 ? 35.622 -7.372 15.641 1.00 11.59 900 SER A O 1
ATOM 1900 N N . VAL A 1 248 ? 35.621 -5.110 15.604 1.00 10.17 901 VAL A N 1
ATOM 1901 C CA . VAL A 1 248 ? 35.544 -4.947 17.052 1.00 11.90 901 VAL A CA 1
ATOM 1902 C C . VAL A 1 248 ? 34.106 -4.744 17.524 1.00 11.31 901 VAL A C 1
ATOM 1903 O O . VAL A 1 248 ? 33.708 -5.284 18.566 1.00 11.78 901 VAL A O 1
ATOM 1907 N N . GLN A 1 249 ? 33.291 -3.963 16.794 1.00 6.26 902 GLN A N 1
ATOM 1908 C CA . GLN A 1 249 ? 31.998 -3.564 17.315 1.00 5.08 902 GLN A CA 1
ATOM 1909 C C . GLN A 1 249 ? 30.858 -4.293 16.611 1.00 12.90 902 GLN A C 1
ATOM 1910 O O . GLN A 1 249 ? 29.933 -4.808 17.225 1.00 9.39 902 GLN A O 1
ATOM 1916 N N . VAL A 1 250 ? 30.913 -4.358 15.283 1.00 9.72 903 VAL A N 1
ATOM 1917 C CA . VAL A 1 250 ? 29.870 -5.040 14.537 1.00 7.50 903 VAL A CA 1
ATOM 1918 C C . VAL A 1 250 ? 29.641 -6.492 14.978 1.00 3.98 903 VAL A C 1
ATOM 1919 O O . VAL A 1 250 ? 28.453 -6.851 14.971 1.00 8.49 903 VAL A O 1
ATOM 1923 N N . PRO A 1 251 ? 30.610 -7.321 15.300 1.00 6.63 904 PRO A N 1
ATOM 1924 C CA . PRO A 1 251 ? 30.277 -8.701 15.696 1.00 9.74 904 PRO A CA 1
ATOM 1925 C C . PRO A 1 251 ? 29.474 -8.757 17.001 1.00 9.38 904 PRO A C 1
ATOM 1926 O O . PRO A 1 251 ? 28.780 -9.750 17.246 1.00 10.41 904 PRO A O 1
ATOM 1930 N N . LYS A 1 252 ? 29.580 -7.702 17.814 1.00 8.40 905 LYS A N 1
ATOM 1931 C CA . LYS A 1 252 ? 28.696 -7.660 18.988 1.00 9.44 905 LYS A CA 1
ATOM 1932 C C . LYS A 1 252 ? 27.236 -7.648 18.532 1.00 9.90 905 LYS A C 1
ATOM 1933 O O . LYS A 1 252 ? 26.358 -8.275 19.105 1.00 8.16 905 LYS A O 1
ATOM 1939 N N . ILE A 1 253 ? 26.974 -6.885 17.459 1.00 9.69 906 ILE A N 1
ATOM 1940 C CA . ILE A 1 253 ? 25.577 -6.839 17.000 1.00 10.89 906 ILE A CA 1
ATOM 1941 C C . ILE A 1 253 ? 25.209 -8.152 16.341 1.00 15.15 906 ILE A C 1
ATOM 1942 O O . ILE A 1 253 ? 24.137 -8.718 16.594 1.00 13.85 906 ILE A O 1
ATOM 1947 N N . LEU A 1 254 ? 26.086 -8.673 15.493 1.00 11.82 907 LEU A N 1
ATOM 1948 C CA . LEU A 1 254 ? 25.773 -9.904 14.761 1.00 9.30 907 LEU A CA 1
ATOM 1949 C C . LEU A 1 254 ? 25.638 -11.126 15.648 1.00 19.43 907 LEU A C 1
ATOM 1950 O O . LEU A 1 254 ? 24.956 -12.099 15.287 1.00 22.07 907 LEU A O 1
ATOM 1955 N N . SER A 1 255 ? 26.284 -11.103 16.812 1.00 11.99 908 SER A N 1
ATOM 1956 C CA . SER A 1 255 ? 26.250 -12.229 17.745 1.00 9.01 908 SER A CA 1
ATOM 1957 C C . SER A 1 255 ? 25.109 -12.015 18.743 1.00 11.05 908 SER A C 1
ATOM 1958 O O . SER A 1 255 ? 24.888 -12.879 19.587 1.00 15.44 908 SER A O 1
ATOM 1961 N N . GLY A 1 256 ? 24.408 -10.893 18.664 1.00 10.81 909 GLY A N 1
ATOM 1962 C CA . GLY A 1 256 ? 23.282 -10.704 19.602 1.00 16.79 909 GLY A CA 1
ATOM 1963 C C . GLY A 1 256 ? 23.665 -10.138 20.947 1.00 13.68 909 GLY A C 1
ATOM 1964 O O . GLY A 1 256 ? 22.828 -10.010 21.855 1.00 17.10 909 GLY A O 1
ATOM 1965 N N . LYS A 1 257 ? 24.922 -9.773 21.183 1.00 8.53 910 LYS A N 1
ATOM 1966 C CA . LYS A 1 257 ? 25.257 -9.178 22.477 1.00 8.32 910 LYS A CA 1
ATOM 1967 C C . LYS A 1 257 ? 24.784 -7.728 22.604 1.00 14.53 910 LYS A C 1
ATOM 1968 O O . LYS A 1 257 ? 24.644 -7.235 23.725 1.00 11.16 910 LYS A O 1
ATOM 1974 N N . VAL A 1 258 ? 24.580 -7.081 21.469 1.00 9.37 911 VAL A N 1
ATOM 1975 C CA . VAL A 1 258 ? 24.077 -5.720 21.303 1.00 8.32 911 VAL A CA 1
ATOM 1976 C C . VAL A 1 258 ? 22.848 -5.812 20.401 1.00 12.20 911 VAL A C 1
ATOM 1977 O O . VAL A 1 258 ? 22.927 -6.363 19.296 1.00 9.99 911 VAL A O 1
ATOM 1981 N N . LYS A 1 259 ? 21.702 -5.334 20.868 1.00 14.13 912 LYS A N 1
ATOM 1982 C CA . LYS A 1 259 ? 20.426 -5.466 20.207 1.00 8.13 912 LYS A CA 1
ATOM 1983 C C . LYS A 1 259 ? 19.649 -4.157 20.189 1.00 11.56 912 LYS A C 1
ATOM 1984 O O . LYS A 1 259 ? 19.766 -3.361 21.120 1.00 9.89 912 LYS A O 1
ATOM 1990 N N . PRO A 1 260 ? 18.859 -3.939 19.151 1.00 9.73 913 PRO A N 1
ATOM 1991 C CA . PRO A 1 260 ? 17.993 -2.758 19.155 1.00 9.02 913 PRO A CA 1
ATOM 1992 C C . PRO A 1 260 ? 16.979 -2.828 20.296 1.00 8.60 913 PRO A C 1
ATOM 1993 O O . PRO A 1 260 ? 16.609 -3.907 20.769 1.00 11.13 913 PRO A O 1
ATOM 1997 N N . ILE A 1 261 ? 16.558 -1.624 20.689 1.00 9.82 914 ILE A N 1
ATOM 1998 C CA . ILE A 1 261 ? 15.422 -1.400 21.567 1.00 9.50 914 ILE A CA 1
ATOM 1999 C C . ILE A 1 261 ? 14.228 -1.189 20.632 1.00 11.21 914 ILE A C 1
ATOM 2000 O O . ILE A 1 261 ? 14.118 -0.147 20.010 1.00 13.62 914 ILE A O 1
ATOM 2005 N N . TYR A 1 262 ? 13.370 -2.198 20.516 1.00 13.96 915 TYR A N 1
ATOM 2006 C CA . TYR A 1 262 ? 12.225 -2.060 19.621 1.00 19.76 915 TYR A CA 1
ATOM 2007 C C . TYR A 1 262 ? 11.016 -1.524 20.382 1.00 13.93 915 TYR A C 1
ATOM 2008 O O . TYR A 1 262 ? 10.826 -1.798 21.566 1.00 16.23 915 TYR A O 1
ATOM 2017 N N . PHE A 1 263 ? 10.180 -0.763 19.686 1.00 8.95 916 PHE A N 1
ATOM 2018 C CA . PHE A 1 263 ? 8.919 -0.363 20.281 1.00 6.62 916 PHE A CA 1
ATOM 2019 C C . PHE A 1 263 ? 7.917 -1.506 20.219 1.00 12.68 916 PHE A C 1
ATOM 2020 O O . PHE A 1 263 ? 7.205 -1.736 21.184 1.00 14.16 916 PHE A O 1
ATOM 2028 N N . HIS A 1 264 ? 7.887 -2.156 19.053 1.00 13.80 917 HIS A N 1
ATOM 2029 C CA . HIS A 1 264 ? 6.904 -3.220 18.844 1.00 13.99 917 HIS A CA 1
ATOM 2030 C C . HIS A 1 264 ? 7.588 -4.582 18.791 1.00 17.13 917 HIS A C 1
ATOM 2031 O O . HIS A 1 264 ? 8.765 -4.680 18.453 1.00 19.52 917 HIS A O 1
ATOM 2038 N N . THR A 1 265 ? 6.821 -5.623 19.118 1.00 18.21 918 THR A N 1
ATOM 2039 C CA . THR A 1 265 ? 7.494 -6.948 19.092 1.00 25.17 918 THR A CA 1
ATOM 2040 C C . THR A 1 265 ? 7.658 -7.423 17.665 1.00 22.75 918 THR A C 1
ATOM 2041 O O . THR A 1 265 ? 6.746 -7.305 16.844 1.00 32.53 918 THR A O 1
ATOM 2045 N N . GLN A 1 266 ? 8.838 -7.934 17.297 1.00 22.43 919 GLN A N 1
ATOM 2046 C CA . GLN A 1 266 ? 9.162 -8.277 15.921 1.00 20.12 919 GLN A CA 1
ATOM 2047 C C . GLN A 1 266 ? 8.638 -9.669 15.526 0.50 24.48 919 GLN A C 1
ATOM 2048 O O . GLN A 1 266 ? 8.202 -9.847 14.387 0.50 32.91 919 GLN A O 1
ATOM 2055 N N . GLY B 2 1 ? 42.533 3.315 20.064 1.00 24.35 1 GLY B N 1
ATOM 2056 C CA . GLY B 2 1 ? 41.909 2.907 18.822 1.00 24.45 1 GLY B CA 1
ATOM 2057 C C . GLY B 2 1 ? 41.588 4.079 17.910 1.00 15.59 1 GLY B C 1
ATOM 2058 O O . GLY B 2 1 ? 41.659 5.228 18.343 1.00 16.35 1 GLY B O 1
ATOM 2059 N N . ALA B 2 2 ? 41.257 3.781 16.658 1.00 17.06 2 ALA B N 1
ATOM 2060 C CA . ALA B 2 2 ? 40.946 4.809 15.675 1.00 13.09 2 ALA B CA 1
ATOM 2061 C C . ALA B 2 2 ? 39.689 5.577 16.042 1.00 14.42 2 ALA B C 1
ATOM 2062 O O . ALA B 2 2 ? 39.630 6.817 16.012 1.00 17.38 2 ALA B O 1
ATOM 2064 N N . PHE B 2 3 ? 38.624 4.813 16.373 1.00 10.99 3 PHE B N 1
ATOM 2065 C CA . PHE B 2 3 ? 37.420 5.574 16.709 1.00 9.48 3 PHE B CA 1
ATOM 2066 C C . PHE B 2 3 ? 37.638 6.443 17.940 1.00 15.44 3 PHE B C 1
ATOM 2067 O O . PHE B 2 3 ? 37.173 7.586 18.032 1.00 14.81 3 PHE B O 1
ATOM 2075 N N . GLN B 2 4 ? 38.296 5.909 18.962 1.00 10.50 4 GLN B N 1
ATOM 2076 C CA . GLN B 2 4 ? 38.516 6.747 20.150 1.00 12.54 4 GLN B CA 1
ATOM 2077 C C . GLN B 2 4 ? 39.318 8.002 19.822 1.00 14.09 4 GLN B C 1
ATOM 2078 O O . GLN B 2 4 ? 38.987 9.076 20.333 1.00 12.74 4 GLN B O 1
ATOM 2084 N N . ASN B 2 5 ? 40.349 7.904 18.993 1.00 15.29 5 ASN B N 1
ATOM 2085 C CA . ASN B 2 5 ? 41.098 9.090 18.551 1.00 17.33 5 ASN B CA 1
ATOM 2086 C C . ASN B 2 5 ? 40.174 10.112 17.903 1.00 15.76 5 ASN B C 1
ATOM 2087 O O . ASN B 2 5 ? 40.252 11.318 18.134 1.00 14.75 5 ASN B O 1
ATOM 2092 N N . LEU B 2 6 ? 39.249 9.592 17.072 1.00 15.45 6 LEU B N 1
ATOM 2093 C CA . LEU B 2 6 ? 38.381 10.529 16.359 1.00 12.48 6 LEU B CA 1
ATOM 2094 C C . LEU B 2 6 ? 37.441 11.225 17.321 1.00 12.82 6 LEU B C 1
ATOM 2095 O O . LEU B 2 6 ? 37.230 12.428 17.253 1.00 13.66 6 LEU B O 1
ATOM 2100 N N . PHE B 2 7 ? 36.866 10.430 18.223 1.00 18.04 7 PHE B N 1
ATOM 2101 C CA . PHE B 2 7 ? 35.933 10.975 19.207 1.00 15.61 7 PHE B CA 1
ATOM 2102 C C . PHE B 2 7 ? 36.633 12.022 20.063 1.00 13.01 7 PHE B C 1
ATOM 2103 O O . PHE B 2 7 ? 36.072 13.059 20.428 1.00 12.51 7 PHE B O 1
ATOM 2111 N N . GLN B 2 8 ? 37.882 11.712 20.438 1.00 11.96 8 GLN B N 1
ATOM 2112 C CA . GLN B 2 8 ? 38.556 12.666 21.329 1.00 13.08 8 GLN B CA 1
ATOM 2113 C C . GLN B 2 8 ? 38.966 13.939 20.602 1.00 16.35 8 GLN B C 1
ATOM 2114 O O . GLN B 2 8 ? 39.132 14.957 21.293 1.00 23.38 8 GLN B O 1
ATOM 2120 N N . SER B 2 9 ? 39.093 13.937 19.293 1.00 17.46 9 SER B N 1
ATOM 2121 C CA . SER B 2 9 ? 39.504 15.075 18.467 1.00 24.84 9 SER B CA 1
ATOM 2122 C C . SER B 2 9 ? 38.428 16.119 18.187 1.00 25.75 9 SER B C 1
ATOM 2123 O O . SER B 2 9 ? 38.665 17.239 17.701 1.00 19.26 9 SER B O 1
ATOM 2126 N N . VAL B 2 10 ? 37.197 15.731 18.480 1.00 16.55 10 VAL B N 1
ATOM 2127 C CA . VAL B 2 10 ? 36.030 16.581 18.331 1.00 19.09 10 VAL B CA 1
ATOM 2128 C C . VAL B 2 10 ? 35.696 17.276 19.641 1.00 21.36 10 VAL B C 1
ATOM 2129 O O . VAL B 2 10 ? 35.420 16.775 20.726 1.00 21.40 10 VAL B O 1
ATOM 2133 N N . ARG B 2 11 ? 35.765 18.596 19.517 1.00 25.05 11 ARG B N 1
ATOM 2134 C CA . ARG B 2 11 ? 35.424 19.522 20.585 1.00 32.70 11 ARG B CA 1
ATOM 2135 C C . ARG B 2 11 ? 34.105 19.191 21.244 1.00 26.63 11 ARG B C 1
ATOM 2136 O O . ARG B 2 11 ? 33.043 19.240 20.614 1.00 25.01 11 ARG B O 1
#

Foldseek 3Di:
DVQLVQLVVLPDDADAQPQDPVDDDALQRVVSSVLSLLVVVLVSLLSSQVSHVLLVLDDVVVSVQLSLVLSLLLLLLVQLQCCCVPPNLCWGPSGPHDTDHQVNCVNNVNVVLRVLSSVLSNLCVVLVPDPSLSSLLSSLSSLWKFFPVADPCRVSSVVVNVVSLVVSLVVLVCVVSVVSSVSSLVSSQSSVVSSLVVLVVVLVCLVVDCVVPHDRDDVRNCSSVPPSVCVVVRRMGTRGPDDD/DVVVVVVVVDD